Protein AF-A0A9E6DK35-F1 (afdb_monomer)

Foldseek 3Di:
DDWDFPDDDPQWTWTADPVPRDIDIDGVLVDFDFDPLPDDADEQAWWFFDDPRDTATWGFHDDDPQWTWIAGLVGIDIDHSVRTTHGDPSRRVVSVVVVVLSVLLVVLVVLQVVLAAFFAPPPDDADAQAWKWFDDPNFTAIWGFHDADPQDTWIQGPQPSDIDHDHPRRIYHFWDDPDDDDQQFKKWAQDPDNNDTTFIWGFHDDDPQWTWTAGSSGDTDIDGNRRITTRHDPDPDD

Structure (mmCIF, N/CA/C/O backbone):
data_AF-A0A9E6DK35-F1
#
_entry.id   AF-A0A9E6DK35-F1
#
loop_
_atom_site.group_PDB
_atom_site.id
_atom_site.type_symbol
_atom_site.label_atom_id
_atom_site.label_alt_id
_atom_site.label_comp_id
_atom_site.label_asym_id
_atom_site.label_entity_id
_atom_site.label_seq_id
_atom_site.pdbx_PDB_ins_code
_atom_site.Cartn_x
_atom_site.Cartn_y
_atom_site.Cartn_z
_atom_site.occupancy
_atom_site.B_iso_or_equiv
_atom_site.auth_seq_id
_atom_site.auth_comp_id
_atom_site.auth_asym_id
_atom_site.auth_atom_id
_atom_site.pdbx_PDB_model_num
ATOM 1 N N . MET A 1 1 ? -16.379 17.521 18.555 1.00 62.59 1 MET A N 1
ATOM 2 C CA . MET A 1 1 ? -17.639 17.870 17.872 1.00 62.59 1 MET A CA 1
ATOM 3 C C . MET A 1 1 ? -18.667 16.865 18.332 1.00 62.59 1 MET A C 1
ATOM 5 O O . MET A 1 1 ? -18.492 15.683 18.064 1.00 62.59 1 MET A O 1
ATOM 9 N N . ASN A 1 2 ? -19.642 17.322 19.109 1.00 67.75 2 ASN A N 1
ATOM 10 C CA . ASN A 1 2 ? -20.682 16.473 19.676 1.00 67.75 2 ASN A CA 1
ATOM 11 C C . ASN A 1 2 ? -21.949 16.630 18.840 1.00 67.75 2 ASN A C 1
ATOM 13 O O . ASN A 1 2 ? -22.226 17.715 18.320 1.00 67.75 2 ASN A O 1
ATOM 17 N N . ALA A 1 3 ? -22.697 15.547 18.693 1.00 77.81 3 ALA A N 1
ATOM 18 C CA . ALA A 1 3 ? -23.957 15.554 17.980 1.00 77.81 3 ALA A CA 1
ATOM 19 C C . ALA A 1 3 ? -24.948 14.648 18.703 1.00 77.81 3 ALA A C 1
ATOM 21 O O . ALA A 1 3 ? -24.579 13.557 19.139 1.00 77.81 3 ALA A O 1
ATOM 22 N N . ARG A 1 4 ? -26.204 15.080 18.787 1.00 80.19 4 ARG A N 1
ATOM 23 C CA . ARG A 1 4 ? -27.300 14.249 19.290 1.00 80.19 4 ARG A CA 1
ATOM 24 C C . ARG A 1 4 ? -28.013 13.561 18.134 1.00 80.19 4 ARG A C 1
ATOM 26 O O . ARG A 1 4 ? -28.203 14.159 17.074 1.00 80.19 4 ARG A O 1
ATOM 33 N N . VAL A 1 5 ? -28.427 12.315 18.333 1.00 82.06 5 VAL A N 1
ATOM 34 C CA . VAL A 1 5 ? -29.270 11.602 17.366 1.00 82.06 5 VAL A CA 1
ATOM 35 C C . VAL A 1 5 ? -30.682 12.178 17.446 1.00 82.06 5 VAL A C 1
ATOM 37 O O . VAL A 1 5 ? -31.276 12.183 18.519 1.00 82.06 5 VAL A O 1
ATOM 40 N N . ILE A 1 6 ? -31.203 12.682 16.325 1.00 88.62 6 ILE A N 1
ATOM 41 C CA . ILE A 1 6 ? -32.559 13.254 16.250 1.00 88.62 6 ILE A CA 1
ATOM 42 C C . ILE A 1 6 ? -33.547 12.346 15.514 1.00 88.62 6 ILE A C 1
ATOM 44 O O . ILE A 1 6 ? -34.745 12.445 15.752 1.00 88.62 6 ILE A O 1
ATOM 48 N N . ALA A 1 7 ? -33.066 11.462 14.634 1.00 85.31 7 ALA A N 1
ATOM 49 C CA . ALA A 1 7 ? -33.884 10.428 14.005 1.00 85.31 7 ALA A CA 1
ATOM 50 C C . ALA A 1 7 ? -33.021 9.252 13.528 1.00 85.31 7 ALA A C 1
ATOM 52 O O . ALA A 1 7 ? -31.871 9.445 13.117 1.00 85.31 7 ALA A O 1
ATOM 53 N N . VAL A 1 8 ? -33.603 8.053 13.541 1.00 83.56 8 VAL A N 1
ATOM 54 C CA . VAL A 1 8 ? -33.037 6.827 12.963 1.00 83.56 8 VAL A CA 1
ATOM 55 C C . VAL A 1 8 ? -34.084 6.234 12.026 1.00 83.56 8 VAL A C 1
ATOM 57 O O . VAL A 1 8 ? -35.199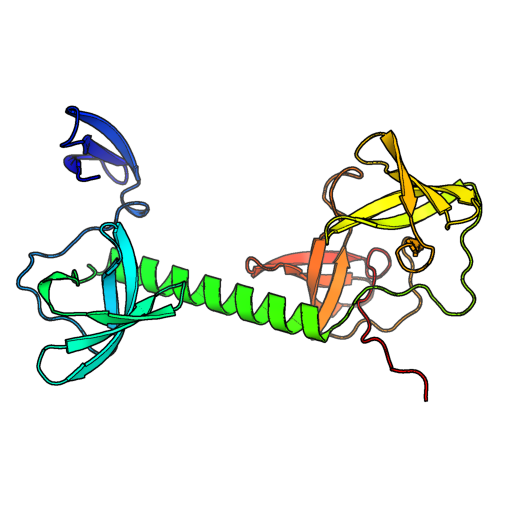 5.962 12.460 1.00 83.56 8 VAL A O 1
ATOM 60 N N . ASP A 1 9 ? -33.726 6.058 10.757 1.00 83.69 9 ASP A N 1
ATOM 61 C CA . ASP A 1 9 ? -34.573 5.463 9.722 1.00 83.69 9 ASP A CA 1
ATOM 62 C C . ASP A 1 9 ? -33.807 4.325 9.036 1.00 83.69 9 ASP A C 1
ATOM 64 O O . ASP A 1 9 ? -32.911 4.542 8.214 1.00 83.69 9 ASP A O 1
ATOM 68 N N . GLY A 1 10 ? -34.083 3.091 9.463 1.00 84.69 10 GLY A N 1
ATOM 69 C CA . GLY A 1 10 ? -33.314 1.917 9.058 1.00 84.69 10 GLY A CA 1
ATOM 70 C C . GLY A 1 10 ? -31.828 2.063 9.404 1.00 84.69 10 GLY A C 1
ATOM 71 O O . GLY A 1 10 ? -31.450 2.104 10.576 1.00 84.69 10 GLY A O 1
ATOM 72 N N . THR A 1 11 ? -30.972 2.127 8.379 1.00 78.06 11 THR A N 1
ATOM 73 C CA . THR A 1 11 ? -29.530 2.371 8.538 1.00 78.06 11 THR A CA 1
ATOM 74 C C . THR A 1 11 ? -29.150 3.841 8.417 1.00 78.06 11 THR A C 1
ATOM 76 O O . THR A 1 11 ? -27.992 4.162 8.650 1.00 78.06 11 THR A O 1
ATOM 79 N N . ALA A 1 12 ? -30.063 4.745 8.068 1.00 83.50 12 ALA A N 1
ATOM 80 C CA . ALA A 1 12 ? -29.784 6.171 8.002 1.00 83.50 12 ALA A CA 1
ATOM 81 C C . ALA A 1 12 ? -30.005 6.825 9.372 1.00 83.50 12 ALA A C 1
ATOM 83 O O . ALA A 1 12 ? -31.004 6.591 10.049 1.00 83.50 12 ALA A O 1
ATOM 84 N N . VAL A 1 13 ? -29.074 7.684 9.778 1.00 85.88 13 VAL A N 1
ATOM 85 C CA . VAL A 1 13 ? -29.139 8.428 11.034 1.00 85.88 13 VAL A CA 1
ATOM 86 C C . VAL A 1 13 ? -29.031 9.912 10.746 1.00 85.88 13 VAL A C 1
ATOM 88 O O . VAL A 1 13 ? -28.113 10.367 10.059 1.00 85.88 13 VAL A O 1
ATOM 91 N N . ARG A 1 14 ? -29.969 10.674 11.306 1.00 87.88 14 ARG A N 1
ATOM 92 C CA . ARG A 1 14 ? -29.908 12.131 11.345 1.00 87.88 14 ARG A CA 1
ATOM 93 C C . ARG A 1 14 ? -29.347 12.565 12.686 1.00 87.88 14 ARG A C 1
ATOM 95 O O . ARG A 1 14 ? -29.896 12.250 13.743 1.00 87.88 14 ARG A O 1
ATOM 102 N N . LEU A 1 15 ? -28.257 13.309 12.621 1.00 88.88 15 LEU A N 1
ATOM 103 C CA . LEU A 1 15 ? -27.570 13.881 13.766 1.00 88.88 15 LEU A CA 1
ATOM 104 C C . LEU A 1 15 ? -27.772 15.386 13.772 1.00 88.88 15 LEU A C 1
ATOM 106 O O . LEU A 1 15 ? -27.734 15.998 12.713 1.00 88.88 15 LEU A O 1
ATOM 110 N N . GLN A 1 16 ? -27.915 15.990 14.942 1.00 89.50 16 GLN A N 1
ATOM 111 C CA . GLN A 1 16 ? -27.864 17.435 15.104 1.00 89.50 16 GLN A CA 1
ATOM 112 C C . GLN A 1 16 ? -26.602 17.814 15.869 1.00 89.50 16 GLN A C 1
ATOM 114 O O . GLN A 1 16 ? -26.393 17.332 16.982 1.00 89.50 16 GLN A O 1
ATOM 119 N N . LEU A 1 17 ? -25.770 18.667 15.277 1.00 86.12 17 LEU A N 1
ATOM 120 C CA . LEU A 1 17 ? -24.567 19.176 15.925 1.00 86.12 17 LEU A CA 1
ATOM 121 C C . LEU A 1 17 ? -24.935 20.073 17.099 1.00 86.12 17 LEU A C 1
ATOM 123 O O . LEU A 1 17 ? -25.727 21.000 16.953 1.00 86.12 17 LEU A O 1
ATOM 127 N N . GLU A 1 18 ? -24.319 19.830 18.252 1.00 86.62 18 GLU A N 1
ATOM 128 C CA . GLU A 1 18 ? -24.530 20.666 19.439 1.00 86.62 18 GLU A CA 1
ATOM 129 C C . GLU A 1 18 ? -23.935 22.067 19.265 1.00 86.62 18 GLU A C 1
ATOM 131 O O . GLU A 1 18 ? -24.413 23.019 19.867 1.00 86.62 18 GLU A O 1
ATOM 136 N N . SER A 1 19 ? -22.905 22.203 18.425 1.00 85.38 19 SER A N 1
ATOM 137 C CA . SER A 1 19 ? -22.187 23.465 18.234 1.00 85.38 19 SER A CA 1
ATOM 138 C C . SER A 1 19 ? -22.980 24.524 17.471 1.00 85.38 19 SER A C 1
ATOM 140 O O . SER A 1 19 ? -22.793 25.707 17.721 1.00 85.38 19 SER A O 1
ATOM 142 N N . ASP A 1 20 ? -23.808 24.120 16.505 1.00 87.62 20 ASP A N 1
ATOM 143 C CA . ASP A 1 20 ? -24.457 25.048 15.566 1.00 87.62 20 ASP A CA 1
ATOM 144 C C . ASP A 1 20 ? -25.858 24.605 15.109 1.00 87.62 20 ASP A C 1
ATOM 146 O O . ASP A 1 20 ? -26.469 25.243 14.254 1.00 87.62 20 ASP A O 1
ATOM 150 N N . GLY A 1 21 ? -26.380 23.501 15.650 1.00 87.75 21 GLY A N 1
ATOM 151 C CA . GLY A 1 21 ? -27.708 22.992 15.323 1.00 87.75 21 GLY A CA 1
ATOM 152 C C . GLY A 1 21 ? -27.849 22.404 13.916 1.00 87.75 21 GLY A C 1
ATOM 153 O O . GLY A 1 21 ? -28.952 21.962 13.574 1.00 87.75 21 GLY A O 1
ATOM 154 N N . ARG A 1 22 ? -26.781 22.354 13.100 1.00 91.50 22 ARG A N 1
ATOM 155 C CA . ARG A 1 22 ? -26.836 21.770 11.752 1.00 91.50 22 ARG A CA 1
ATOM 156 C C . ARG A 1 22 ? -27.159 20.287 11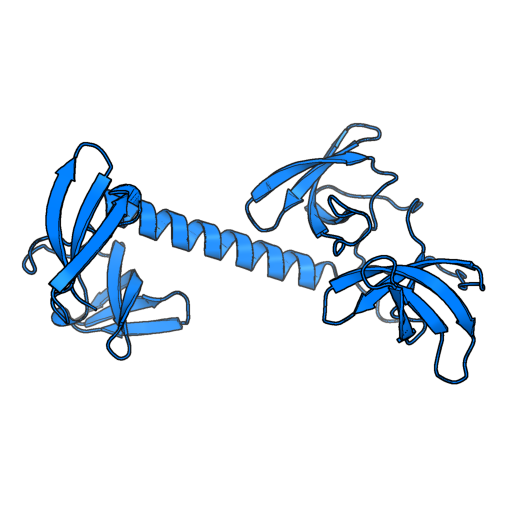.823 1.00 91.50 22 ARG A C 1
ATOM 158 O O . ARG A 1 22 ? -26.705 19.570 12.715 1.00 91.50 22 ARG A O 1
ATOM 165 N N . THR A 1 23 ? -27.927 19.826 10.841 1.00 90.44 23 THR A N 1
ATOM 166 C CA . THR A 1 23 ? -28.240 18.405 10.691 1.00 90.44 23 THR A CA 1
ATOM 167 C C . THR A 1 23 ? -27.222 17.736 9.775 1.00 90.44 23 THR A C 1
ATOM 169 O O . THR A 1 23 ? -26.941 18.237 8.689 1.00 90.44 23 THR A O 1
ATOM 172 N N . LEU A 1 24 ? -26.693 16.593 10.199 1.00 87.25 24 LEU A N 1
ATOM 173 C CA . LEU A 1 24 ? -25.883 15.699 9.381 1.00 87.25 24 LEU A CA 1
ATOM 174 C C . LEU A 1 24 ? -26.644 14.405 9.114 1.00 87.25 24 LEU A C 1
ATOM 176 O O . LEU A 1 24 ? -27.413 13.937 9.954 1.00 87.25 24 LEU A O 1
ATOM 180 N N . HIS A 1 25 ? -26.375 13.813 7.957 1.00 87.12 25 HIS A N 1
ATOM 181 C CA . HIS A 1 25 ? -26.822 12.473 7.609 1.00 87.12 25 HIS A CA 1
ATOM 182 C C . HIS A 1 25 ? -25.615 11.539 7.640 1.00 87.12 25 HIS A C 1
ATOM 184 O O . HIS A 1 25 ? -24.588 11.831 7.030 1.00 87.12 25 HIS A O 1
ATOM 190 N N . ALA A 1 26 ? -25.741 10.428 8.352 1.00 82.31 26 ALA A N 1
ATOM 191 C CA . ALA A 1 26 ? -24.733 9.379 8.421 1.00 82.31 26 ALA A CA 1
ATOM 192 C C . ALA A 1 26 ? -25.405 8.016 8.274 1.00 82.31 26 ALA A C 1
ATOM 194 O O . ALA A 1 26 ? -26.602 7.883 8.529 1.00 82.31 26 ALA A O 1
ATOM 195 N N . GLN A 1 27 ? -24.652 6.989 7.891 1.00 79.88 27 GLN A N 1
ATOM 196 C CA . GLN A 1 27 ? -25.129 5.623 8.072 1.00 79.88 27 GLN A CA 1
ATOM 197 C C . GLN A 1 27 ? -24.845 5.190 9.514 1.00 79.88 27 GLN A C 1
ATOM 199 O O . GLN A 1 27 ? -23.812 5.530 10.081 1.00 79.88 27 GLN A O 1
ATOM 204 N N . LEU A 1 28 ? -25.729 4.397 10.112 1.00 69.44 28 LEU A N 1
ATOM 205 C CA . LEU A 1 28 ? -25.594 3.844 11.460 1.00 69.44 28 LEU A CA 1
ATOM 206 C C . LEU A 1 28 ? -24.277 3.069 11.614 1.00 69.44 28 LEU A C 1
ATOM 208 O O . LEU A 1 28 ? -23.664 3.093 12.675 1.00 69.44 28 LEU A O 1
ATOM 212 N N . GLY A 1 29 ? -23.812 2.427 10.535 1.00 64.69 29 GLY A N 1
ATOM 213 C CA . GLY A 1 29 ? -22.517 1.745 10.487 1.00 64.69 29 GLY A CA 1
ATOM 214 C C . GLY A 1 29 ? -21.300 2.677 10.554 1.00 64.69 29 GLY A C 1
ATOM 215 O O . GLY A 1 29 ? -20.230 2.222 10.960 1.00 64.69 29 GLY A O 1
ATOM 216 N N . ASP A 1 30 ? -21.473 3.956 10.212 1.00 66.69 30 ASP A N 1
ATOM 217 C CA . ASP A 1 30 ? -20.440 4.998 10.262 1.00 66.69 30 ASP A CA 1
ATOM 218 C C . ASP A 1 30 ? -20.408 5.719 11.618 1.00 66.69 30 ASP A C 1
ATOM 220 O O . ASP A 1 30 ? -19.524 6.538 11.874 1.00 66.69 30 ASP A O 1
ATOM 224 N N . LEU A 1 31 ? -21.365 5.419 12.503 1.00 68.50 31 LEU A N 1
ATOM 225 C CA . LEU A 1 31 ? -21.475 6.036 13.816 1.00 68.50 31 LEU A CA 1
ATOM 226 C C . LEU A 1 31 ? -20.895 5.150 14.911 1.00 68.50 31 LEU A C 1
ATOM 228 O O . LEU A 1 31 ? -21.165 3.953 15.007 1.00 68.50 31 LEU A O 1
ATOM 232 N N . TYR A 1 32 ? -20.136 5.778 15.803 1.00 65.81 32 TYR A N 1
ATOM 233 C CA . TYR A 1 32 ? -19.739 5.163 17.058 1.00 65.81 32 TYR A CA 1
ATOM 234 C C . TYR A 1 32 ? -20.829 5.415 18.095 1.00 65.81 32 TYR A C 1
ATOM 236 O O . TYR A 1 32 ? -20.949 6.511 18.636 1.00 65.81 32 TYR A O 1
ATOM 244 N N . SER A 1 33 ? -21.635 4.391 18.367 1.00 64.56 33 SER A N 1
ATOM 245 C CA . SER A 1 33 ? -22.561 4.413 19.497 1.00 64.56 33 SER A CA 1
ATOM 246 C C . SER A 1 33 ? -21.782 4.136 20.783 1.00 64.56 33 SER A C 1
ATOM 248 O O . SER A 1 33 ? -20.988 3.184 20.843 1.00 64.56 33 SER A O 1
ATOM 250 N N . LEU A 1 34 ? -22.000 4.991 21.779 1.00 63.81 34 LEU A N 1
ATOM 251 C CA . LEU A 1 34 ? -21.405 4.934 23.108 1.00 63.81 34 LEU A CA 1
ATOM 252 C C . LEU A 1 34 ? -22.432 4.322 24.066 1.00 63.81 34 LEU A C 1
ATOM 254 O O . LEU A 1 34 ? -23.605 4.683 24.010 1.00 63.81 34 LEU A O 1
ATOM 258 N N . ALA A 1 35 ? -22.006 3.387 24.914 1.00 61.81 35 ALA A N 1
ATOM 259 C CA . ALA A 1 35 ? -22.842 2.931 26.024 1.00 61.81 35 ALA A CA 1
ATOM 260 C C . ALA A 1 35 ? -22.905 4.009 27.118 1.00 61.81 35 ALA A C 1
ATOM 262 O O . ALA A 1 35 ? -22.022 4.869 27.183 1.00 61.81 35 ALA A O 1
ATOM 263 N N . ASP A 1 36 ? -23.900 3.925 28.006 1.00 62.16 36 ASP A N 1
ATOM 264 C CA . ASP A 1 36 ? -23.964 4.784 29.190 1.00 62.16 36 ASP A CA 1
ATOM 265 C C . ASP A 1 36 ? -22.641 4.742 29.967 1.00 62.16 36 ASP A C 1
ATOM 267 O O . ASP A 1 36 ? -22.025 3.685 30.151 1.00 62.16 36 ASP A O 1
ATOM 271 N N . ASN A 1 37 ? -22.204 5.914 30.440 1.00 59.66 37 ASN A N 1
ATOM 272 C CA . ASN A 1 37 ? -20.874 6.151 31.015 1.00 59.66 37 ASN A CA 1
ATOM 273 C C . ASN A 1 37 ? -20.523 5.271 32.239 1.00 59.66 37 ASN A C 1
ATOM 275 O O . ASN A 1 37 ? -19.369 5.278 32.670 1.00 59.66 37 ASN A O 1
ATOM 279 N N . GLY A 1 38 ? -21.462 4.476 32.765 1.00 63.00 38 GLY A N 1
ATOM 280 C CA . GLY A 1 38 ? -21.273 3.539 33.879 1.00 63.00 38 GLY A CA 1
ATOM 281 C C . GLY A 1 38 ? -20.921 2.093 33.500 1.00 63.00 38 GLY A C 1
ATOM 282 O O . GLY A 1 38 ? -20.626 1.302 34.392 1.00 63.00 38 GLY A O 1
ATOM 283 N N . ALA A 1 39 ? -20.924 1.716 32.216 1.00 74.00 39 ALA A N 1
ATOM 284 C CA . ALA A 1 39 ? -20.625 0.335 31.828 1.00 74.00 39 ALA A CA 1
ATOM 285 C C . ALA A 1 39 ? -19.173 -0.070 32.165 1.00 74.00 39 ALA A C 1
ATOM 287 O O . ALA A 1 39 ? -18.231 0.719 32.005 1.00 74.00 39 ALA A O 1
ATOM 288 N N . ALA A 1 40 ? -18.985 -1.314 32.615 1.00 82.88 40 ALA A N 1
ATOM 289 C CA . ALA A 1 40 ? -17.661 -1.878 32.866 1.00 82.88 40 ALA A CA 1
ATOM 290 C C . ALA A 1 40 ? -16.894 -2.071 31.546 1.00 82.88 40 ALA A C 1
ATOM 292 O O . ALA A 1 40 ? -17.446 -2.575 30.567 1.00 82.88 40 ALA A O 1
ATOM 293 N N . LEU A 1 41 ? -15.614 -1.683 31.533 1.00 88.88 41 LEU A N 1
ATOM 294 C CA . LEU A 1 41 ? -14.734 -1.868 30.379 1.00 88.88 41 LEU A CA 1
ATOM 295 C C . LEU A 1 41 ? -14.197 -3.300 30.333 1.00 88.88 41 LEU A C 1
ATOM 297 O O . LEU A 1 41 ? -13.733 -3.825 31.344 1.00 88.88 41 LEU A O 1
ATOM 301 N N . SER A 1 42 ? -14.204 -3.925 29.156 1.00 89.94 42 SER A N 1
ATOM 302 C CA . SER A 1 42 ? -13.536 -5.220 28.965 1.00 89.94 42 SER A CA 1
ATOM 303 C C . SER A 1 42 ? -12.014 -5.050 28.915 1.00 89.94 42 SER A C 1
ATOM 305 O O . SER A 1 42 ? -11.510 -4.202 28.177 1.00 89.94 42 SER A O 1
ATOM 307 N N . VAL A 1 43 ? -11.282 -5.886 29.657 1.00 92.56 43 VAL A N 1
ATOM 308 C CA . VAL A 1 43 ? -9.811 -5.904 29.693 1.00 92.56 43 VAL A CA 1
ATOM 309 C C . VAL A 1 43 ? -9.322 -7.354 29.532 1.00 92.56 43 VAL A C 1
ATOM 311 O O . VAL A 1 43 ? -9.640 -8.176 30.388 1.00 92.56 43 VAL A O 1
ATOM 314 N N . PRO A 1 44 ? -8.565 -7.695 28.472 1.00 93.75 44 PRO A N 1
ATOM 315 C CA . PRO A 1 44 ? -8.263 -6.861 27.310 1.00 93.75 44 PRO A CA 1
ATOM 316 C C . PRO A 1 44 ? -9.519 -6.585 26.467 1.00 93.75 44 PRO A C 1
ATOM 318 O O . PRO A 1 44 ? -10.460 -7.380 26.430 1.00 93.75 44 PRO A O 1
ATOM 321 N N . GLY A 1 45 ? -9.544 -5.458 25.755 1.00 94.81 45 GLY A N 1
ATOM 322 C CA . GLY A 1 45 ? -10.744 -5.032 25.035 1.00 94.81 45 GLY A CA 1
ATOM 323 C C . GLY A 1 45 ? -10.522 -3.932 24.006 1.00 94.81 45 GLY A C 1
ATOM 324 O O . GLY A 1 45 ? -9.398 -3.625 23.615 1.00 94.81 45 GLY A O 1
ATOM 325 N N . VAL A 1 46 ? -11.625 -3.360 23.528 1.00 95.44 46 VAL A N 1
ATOM 326 C CA . VAL A 1 46 ? -11.639 -2.206 22.621 1.00 95.44 46 VAL A CA 1
ATOM 327 C C . VAL A 1 46 ? -12.585 -1.147 23.160 1.00 95.44 46 VAL A C 1
ATOM 329 O O . VAL A 1 46 ? -13.615 -1.479 23.746 1.00 95.44 46 VAL A O 1
ATOM 332 N N . ALA A 1 47 ? -12.236 0.114 22.943 1.00 94.81 47 ALA A N 1
ATOM 333 C CA . ALA A 1 47 ? -12.980 1.265 23.432 1.00 94.81 47 ALA A CA 1
ATOM 334 C C . ALA A 1 47 ? -12.815 2.456 22.477 1.00 94.81 47 ALA A C 1
ATOM 336 O O . ALA A 1 47 ? -12.089 2.381 21.478 1.00 94.81 47 ALA A O 1
ATOM 337 N N . ILE A 1 48 ? -13.502 3.551 22.794 1.00 93.62 48 ILE A N 1
ATOM 338 C CA . ILE A 1 48 ? -13.211 4.875 22.249 1.00 93.62 48 ILE A CA 1
ATOM 339 C C . ILE A 1 48 ? -12.489 5.658 23.349 1.00 93.62 48 ILE A C 1
ATOM 341 O O . ILE A 1 48 ? -13.035 5.838 24.433 1.00 93.62 48 ILE A O 1
ATOM 345 N N . CYS A 1 49 ? -11.251 6.069 23.100 1.00 94.69 49 CYS A N 1
ATOM 346 C CA . CYS A 1 49 ? -10.389 6.731 24.076 1.00 94.69 49 CYS A CA 1
ATOM 347 C C . CYS A 1 49 ? -10.157 8.194 23.705 1.00 94.69 49 CYS A C 1
ATOM 349 O O . CYS A 1 49 ? -10.060 8.527 22.521 1.00 94.69 49 CYS A O 1
ATOM 351 N N . ARG A 1 50 ? -10.042 9.062 24.707 1.00 93.81 50 ARG A N 1
ATOM 352 C CA . ARG A 1 50 ? -9.725 10.475 24.524 1.00 93.81 50 ARG A CA 1
ATOM 353 C C . ARG A 1 50 ? -8.214 10.663 24.466 1.00 93.81 50 ARG A C 1
ATOM 355 O O . ARG A 1 50 ? -7.500 10.168 25.329 1.00 93.81 50 ARG A O 1
ATOM 362 N N . ASP A 1 51 ? -7.748 11.400 23.470 1.00 93.31 51 ASP A N 1
ATOM 363 C CA . ASP A 1 51 ? -6.372 11.872 23.361 1.00 93.31 51 ASP A CA 1
ATOM 364 C C . ASP A 1 51 ? -6.371 13.319 22.863 1.00 93.31 51 ASP A C 1
ATOM 366 O O . ASP A 1 51 ? -7.078 13.646 21.909 1.00 93.31 51 ASP A O 1
ATOM 370 N N . THR A 1 52 ? -5.622 14.192 23.544 1.00 90.19 52 THR A N 1
ATOM 371 C CA . THR A 1 52 ? -5.491 15.631 23.229 1.00 90.19 52 THR A CA 1
ATOM 372 C C . THR A 1 52 ? -6.819 16.337 22.903 1.00 90.19 52 THR A C 1
ATOM 374 O O . THR A 1 52 ? -6.900 17.231 22.067 1.00 90.19 52 THR A O 1
ATOM 377 N N . GLY A 1 53 ? -7.899 15.942 23.588 1.00 86.25 53 GLY A N 1
ATOM 378 C CA . GLY A 1 53 ? -9.232 16.529 23.423 1.00 86.25 53 GLY A CA 1
ATOM 379 C C . GLY A 1 53 ? -10.103 15.901 22.327 1.00 86.25 53 GLY A C 1
ATOM 380 O O . GLY A 1 53 ? -11.297 16.200 22.293 1.00 86.25 53 GLY A O 1
ATOM 381 N N . ALA A 1 54 ? -9.567 14.995 21.509 1.00 88.44 54 ALA A N 1
ATOM 382 C CA . ALA A 1 54 ? -10.294 14.243 20.487 1.00 88.44 54 ALA A CA 1
ATOM 383 C C . ALA A 1 54 ? -10.515 12.775 20.897 1.00 88.44 54 ALA A C 1
ATOM 385 O O . ALA A 1 54 ? -9.809 12.240 21.746 1.00 88.44 54 ALA A O 1
ATOM 386 N N . TRP A 1 55 ? -11.518 12.123 20.307 1.00 90.12 55 TRP A N 1
ATOM 387 C CA . TRP A 1 55 ? -11.864 10.726 20.584 1.00 90.12 55 TRP A CA 1
ATOM 388 C C . TRP A 1 55 ? -11.393 9.814 19.449 1.00 90.12 55 TRP A C 1
ATOM 390 O O . TRP A 1 55 ? -11.680 10.081 18.283 1.00 90.12 55 TRP A O 1
ATOM 400 N N . TYR A 1 56 ? -10.716 8.718 19.790 1.00 93.19 56 TYR A N 1
ATOM 401 C CA . TYR A 1 56 ? -10.138 7.773 18.835 1.00 93.19 56 TYR A CA 1
ATOM 402 C C . TYR A 1 56 ? -10.464 6.320 19.191 1.00 93.19 56 TYR A C 1
ATOM 404 O O . TYR A 1 56 ? -10.608 5.984 20.367 1.00 93.19 56 TYR A O 1
ATOM 412 N N . PRO A 1 57 ? -10.515 5.414 18.199 1.00 94.50 57 PRO A N 1
ATOM 413 C CA . PRO A 1 57 ? -10.552 3.983 18.467 1.00 94.50 57 PRO A CA 1
ATOM 414 C C . PRO A 1 57 ? -9.263 3.535 19.173 1.00 94.50 57 PRO A C 1
ATOM 416 O O . PRO A 1 57 ? -8.162 3.826 18.705 1.00 94.50 57 PRO A O 1
ATOM 419 N N . CYS A 1 58 ? -9.392 2.778 20.260 1.00 96.62 58 CYS A N 1
ATOM 420 C CA . CYS A 1 58 ? -8.260 2.266 21.033 1.00 96.62 58 CYS A CA 1
ATOM 421 C C . CYS A 1 58 ? -8.452 0.794 21.425 1.00 96.62 58 CYS A C 1
ATOM 423 O O . CYS A 1 58 ? -9.574 0.277 21.485 1.00 96.62 58 CYS A O 1
ATOM 425 N N . ARG A 1 59 ? -7.341 0.110 21.708 1.00 97.25 59 ARG A N 1
ATOM 426 C CA . ARG A 1 59 ? -7.329 -1.201 22.372 1.00 97.25 59 ARG A CA 1
ATOM 427 C C . ARG A 1 59 ? -6.920 -1.021 23.821 1.00 97.25 59 ARG A C 1
ATOM 429 O O . ARG A 1 59 ? -6.006 -0.256 24.100 1.00 97.25 59 ARG A O 1
ATOM 436 N N . ILE A 1 60 ? -7.581 -1.733 24.720 1.00 97.38 60 ILE A N 1
ATOM 437 C CA . ILE A 1 60 ? -7.223 -1.782 26.133 1.00 97.38 60 ILE A CA 1
ATOM 438 C C . ILE A 1 60 ? -6.386 -3.041 26.341 1.00 97.38 60 ILE A C 1
ATOM 440 O O . ILE A 1 60 ? -6.887 -4.149 26.135 1.00 97.38 60 ILE A O 1
ATOM 444 N N . ASP A 1 61 ? -5.128 -2.859 26.729 1.00 96.88 61 ASP A N 1
ATOM 445 C CA . ASP A 1 61 ? -4.172 -3.943 26.954 1.00 96.88 61 ASP A CA 1
ATOM 446 C C . ASP A 1 61 ? -4.298 -4.494 28.382 1.00 96.88 61 ASP A C 1
ATOM 448 O O . ASP A 1 61 ? -4.386 -5.704 28.585 1.00 96.88 61 ASP A O 1
ATOM 452 N N . SER A 1 62 ? -4.323 -3.607 29.378 1.00 96.81 62 SER A N 1
ATOM 453 C CA . SER A 1 62 ? -4.392 -3.970 30.796 1.00 96.81 62 SER A CA 1
ATOM 454 C C . SER A 1 62 ? -4.978 -2.840 31.646 1.00 96.81 62 SER A C 1
ATOM 456 O O . SER A 1 62 ? -5.107 -1.699 31.193 1.00 96.81 62 SER A O 1
ATOM 458 N N . MET A 1 63 ? -5.339 -3.158 32.890 1.00 96.69 63 MET A N 1
ATOM 459 C CA . MET A 1 63 ? -5.814 -2.198 33.884 1.00 96.69 63 MET A CA 1
ATOM 460 C C . MET A 1 63 ? -5.151 -2.482 35.232 1.00 96.69 63 MET A C 1
ATOM 462 O O . MET A 1 63 ? -5.088 -3.629 35.664 1.00 96.69 63 MET A O 1
ATOM 466 N N . SER A 1 64 ? -4.646 -1.432 35.881 1.00 95.88 64 SER A N 1
ATOM 467 C CA . SER A 1 64 ? -4.050 -1.501 37.216 1.00 95.88 64 SER A CA 1
ATOM 468 C C . SER A 1 64 ? -4.322 -0.205 37.967 1.00 95.88 64 SER A C 1
ATOM 470 O O . SER A 1 64 ? -4.005 0.874 37.467 1.00 95.88 64 SER A O 1
ATOM 472 N N . GLY A 1 65 ? -4.895 -0.301 39.169 1.00 92.75 65 GLY A N 1
ATOM 473 C CA . GLY A 1 65 ? -5.172 0.865 40.017 1.00 92.75 65 GLY A CA 1
ATOM 474 C C . GLY A 1 65 ? -6.073 1.912 39.350 1.00 92.75 65 GLY A C 1
ATOM 475 O O . GLY A 1 65 ? -5.817 3.103 39.473 1.00 92.75 65 GLY A O 1
ATOM 476 N N . GLY A 1 66 ? -7.071 1.482 38.567 1.00 91.75 66 GLY A N 1
ATOM 477 C CA . GLY A 1 66 ? -7.979 2.387 37.845 1.00 91.75 66 GLY A CA 1
ATOM 478 C C . GLY A 1 66 ? -7.371 3.085 36.619 1.00 91.75 66 GLY A C 1
ATOM 479 O O . GLY A 1 66 ? -8.068 3.850 35.950 1.00 91.75 66 GLY A O 1
ATOM 480 N N . ILE A 1 67 ? -6.107 2.797 36.296 1.00 96.69 67 ILE A N 1
ATOM 481 C CA . ILE A 1 67 ? -5.417 3.292 35.105 1.00 96.69 67 ILE A CA 1
ATOM 482 C C . ILE A 1 67 ? -5.375 2.196 34.043 1.00 96.69 67 ILE A C 1
ATOM 484 O O . ILE A 1 67 ? -4.965 1.064 34.309 1.00 96.69 67 ILE A O 1
ATOM 488 N N . TYR A 1 68 ? -5.772 2.555 32.828 1.00 97.25 68 TYR A N 1
ATOM 489 C CA . TYR A 1 68 ? -5.837 1.676 31.669 1.00 97.25 68 TYR A CA 1
ATOM 490 C C . TYR A 1 68 ? -4.616 1.904 30.784 1.00 97.25 68 TYR A C 1
ATOM 492 O O . TYR A 1 68 ? -4.336 3.035 30.387 1.00 97.25 68 TYR A O 1
ATOM 500 N N . ALA A 1 69 ? -3.894 0.834 30.455 1.00 97.94 69 ALA A N 1
ATOM 501 C CA . ALA A 1 69 ? -2.892 0.862 29.397 1.00 97.94 69 ALA A CA 1
ATOM 502 C C . ALA A 1 69 ? -3.601 0.651 28.057 1.00 97.94 69 ALA A C 1
ATOM 504 O O . ALA A 1 69 ? -4.246 -0.381 27.853 1.00 97.94 69 ALA A O 1
ATOM 505 N N . VAL A 1 70 ? -3.498 1.629 27.159 1.00 97.88 70 VAL A N 1
ATOM 506 C CA . VAL A 1 70 ? -4.195 1.621 25.871 1.00 97.88 70 VAL A CA 1
ATOM 507 C C . VAL A 1 70 ? -3.235 1.751 24.693 1.00 97.88 70 VAL A C 1
ATOM 509 O O . VAL A 1 70 ? -2.205 2.421 24.774 1.00 97.88 70 VAL A O 1
ATOM 512 N N . GLU A 1 71 ? -3.593 1.125 23.578 1.00 97.25 71 GLU A N 1
ATOM 513 C CA . GLU A 1 71 ? -2.943 1.267 22.276 1.00 97.25 71 GLU A CA 1
ATOM 514 C C . GLU A 1 71 ? -3.859 2.075 21.346 1.00 97.25 71 GLU A C 1
ATOM 516 O O . GLU A 1 71 ? -4.954 1.640 20.976 1.00 97.25 71 GLU A O 1
ATOM 521 N N . PHE A 1 72 ? -3.391 3.258 20.963 1.00 96.06 72 PHE A N 1
ATOM 522 C CA . PHE A 1 72 ? -3.931 4.087 19.894 1.00 96.06 72 PHE A CA 1
ATOM 523 C C . PHE A 1 72 ? -3.321 3.702 18.541 1.00 96.06 72 PHE A C 1
ATOM 525 O O . PHE A 1 72 ? -2.316 2.989 18.477 1.00 96.06 72 PHE A O 1
ATOM 532 N N . PRO A 1 73 ? -3.861 4.218 17.420 1.00 91.00 73 PRO A N 1
ATOM 533 C CA . PRO A 1 73 ? -3.193 4.082 16.133 1.00 91.00 73 PRO A CA 1
ATOM 534 C C . PRO A 1 73 ? -1.761 4.641 16.183 1.00 91.00 73 PRO A C 1
ATOM 536 O O . PRO A 1 73 ? -0.840 4.022 15.656 1.00 91.00 73 PRO A O 1
ATOM 539 N N . HIS A 1 74 ? -1.559 5.792 16.817 1.00 91.88 74 HIS A N 1
ATOM 540 C CA . HIS A 1 74 ? -0.296 6.537 16.828 1.00 91.88 74 HIS A CA 1
ATOM 541 C C . HIS A 1 74 ? 0.648 6.208 17.989 1.00 91.88 74 HIS A C 1
ATOM 543 O O . HIS A 1 74 ? 1.778 6.683 17.974 1.00 91.88 74 HIS A O 1
ATOM 549 N N . GLY A 1 75 ? 0.251 5.388 18.963 1.00 94.56 75 GLY A N 1
ATOM 550 C CA . GLY A 1 75 ? 1.132 5.053 20.081 1.00 94.56 75 GLY A CA 1
ATOM 551 C C . GLY A 1 75 ? 0.421 4.395 21.254 1.00 94.56 75 GLY A C 1
ATOM 552 O O . GLY A 1 75 ? -0.774 4.125 21.201 1.00 94.56 75 GLY A O 1
ATOM 553 N N . LYS A 1 76 ? 1.169 4.123 22.324 1.00 96.56 76 LYS A N 1
ATOM 554 C CA . LYS A 1 76 ? 0.614 3.628 23.589 1.00 96.56 76 LYS A CA 1
ATOM 555 C C . LYS A 1 76 ? 0.505 4.757 24.603 1.00 96.56 76 LYS A C 1
ATOM 557 O O . LYS A 1 76 ? 1.370 5.627 24.639 1.00 96.56 76 LYS A O 1
ATOM 562 N N . GLN A 1 77 ? -0.517 4.703 25.448 1.00 97.31 77 GLN A N 1
ATOM 563 C CA . GLN A 1 77 ? -0.763 5.701 26.485 1.00 97.31 77 GLN A CA 1
ATOM 564 C C . GLN A 1 77 ? -1.393 5.062 27.725 1.00 97.31 77 GLN A C 1
ATOM 566 O O . GLN A 1 77 ? -1.880 3.931 27.690 1.00 97.31 77 GLN A O 1
ATOM 571 N N . ARG A 1 78 ? -1.362 5.794 28.839 1.00 97.25 78 ARG A N 1
ATOM 572 C CA . ARG A 1 78 ? -2.074 5.458 30.071 1.00 97.25 78 ARG A CA 1
ATOM 573 C C . ARG A 1 78 ? -3.204 6.457 30.266 1.00 97.25 78 ARG A C 1
ATOM 575 O O . ARG A 1 78 ? -2.943 7.652 30.213 1.00 97.25 78 ARG A O 1
ATOM 582 N N . LEU A 1 79 ? -4.415 5.961 30.487 1.00 96.56 79 LEU A N 1
ATOM 583 C CA . LEU A 1 79 ? -5.621 6.777 30.607 1.00 96.56 79 LEU A CA 1
ATOM 584 C C . LEU A 1 79 ? -6.412 6.414 31.866 1.00 96.56 79 LEU A C 1
ATOM 586 O O . LEU A 1 79 ? -6.442 5.251 32.281 1.00 96.56 79 LEU A O 1
ATOM 590 N N . ALA A 1 80 ? -7.072 7.400 32.459 1.00 95.38 80 ALA A N 1
ATOM 591 C CA . ALA A 1 80 ? -8.029 7.218 33.543 1.00 95.38 80 ALA A CA 1
ATOM 592 C C . ALA A 1 80 ? -9.432 6.917 32.990 1.00 95.38 80 ALA A C 1
ATOM 594 O O . ALA A 1 80 ? -9.767 7.290 31.870 1.00 95.38 80 ALA A O 1
ATOM 595 N N . ARG A 1 81 ? -10.303 6.287 33.791 1.00 92.25 81 ARG A N 1
ATOM 596 C CA . ARG A 1 81 ? -11.660 5.870 33.367 1.00 92.25 81 ARG A CA 1
ATOM 597 C C . ARG A 1 81 ? -12.492 6.934 32.614 1.00 92.25 81 ARG A C 1
ATOM 599 O O . ARG A 1 81 ? -13.172 6.522 31.672 1.00 92.25 81 ARG A O 1
ATOM 606 N N . PRO A 1 82 ? -12.480 8.238 32.971 1.00 91.50 82 PRO A N 1
ATOM 607 C CA . PRO A 1 82 ? -13.246 9.269 32.254 1.00 91.50 82 PRO A CA 1
ATOM 608 C C . PRO A 1 82 ? -12.781 9.518 30.812 1.00 91.50 82 PRO A C 1
ATOM 610 O O . PRO A 1 82 ? -13.511 10.097 30.012 1.00 91.50 82 PRO A O 1
ATOM 613 N N . GLU A 1 83 ? -11.570 9.084 30.471 1.00 94.25 83 GLU A N 1
ATOM 614 C CA . GLU A 1 83 ? -10.976 9.219 29.140 1.00 94.25 83 GLU A CA 1
ATOM 615 C C . GLU A 1 83 ? -11.275 8.004 28.251 1.00 94.25 83 GLU A C 1
ATOM 617 O O . GLU A 1 83 ? -10.763 7.912 27.139 1.00 94.25 83 GLU A O 1
ATOM 622 N N . LEU A 1 84 ? -12.088 7.056 28.725 1.00 92.75 84 LEU A N 1
ATOM 623 C CA . LEU A 1 84 ? -12.487 5.866 27.983 1.00 92.75 84 LEU A CA 1
ATOM 624 C C . LEU A 1 84 ? -14.009 5.766 27.921 1.00 92.75 84 LEU A C 1
ATOM 626 O O . LEU A 1 84 ? -14.710 5.950 28.914 1.00 92.75 84 LEU A O 1
ATOM 630 N N . LEU A 1 85 ? -14.512 5.375 26.759 1.00 91.25 85 LEU A N 1
ATOM 631 C CA . LEU A 1 85 ? -15.917 5.079 26.530 1.00 91.25 85 LEU A CA 1
ATOM 632 C C . LEU A 1 85 ? -16.045 3.632 26.070 1.00 91.25 85 LEU A C 1
ATOM 634 O O . LEU A 1 85 ? -15.346 3.188 25.152 1.00 91.25 85 LEU A O 1
ATOM 638 N N . GLN A 1 86 ? -16.952 2.895 26.711 1.00 89.44 86 GLN A N 1
ATOM 639 C CA . GLN A 1 86 ? -17.216 1.508 26.354 1.00 89.44 86 GLN A CA 1
ATOM 640 C C . GLN A 1 86 ? -17.757 1.442 24.925 1.00 89.44 86 GLN A C 1
ATOM 642 O O . GLN A 1 86 ? -18.746 2.088 24.573 1.00 89.44 86 GLN A O 1
ATOM 647 N N . ALA A 1 87 ? -17.114 0.613 24.107 1.00 87.94 87 ALA A N 1
ATOM 648 C CA . ALA A 1 87 ? -17.609 0.300 22.783 1.00 87.94 87 ALA A CA 1
ATOM 649 C C . ALA A 1 87 ? -18.890 -0.544 22.891 1.00 87.94 87 ALA A C 1
ATOM 651 O O . ALA A 1 87 ? -18.886 -1.611 23.511 1.00 87.94 87 ALA A O 1
ATOM 652 N N . THR A 1 88 ? -19.971 -0.107 22.244 1.00 85.50 88 THR A N 1
ATOM 653 C CA . THR A 1 88 ? -21.124 -0.978 21.957 1.00 85.50 88 THR A CA 1
ATOM 654 C C . THR A 1 88 ? -20.715 -2.131 21.036 1.00 85.50 88 THR A C 1
ATOM 656 O O . THR A 1 88 ? -19.633 -2.106 20.447 1.00 85.50 88 THR A O 1
ATOM 659 N N . GLY A 1 89 ? -21.565 -3.150 20.869 1.00 84.19 89 GLY A N 1
ATOM 660 C CA . GLY A 1 89 ? -21.244 -4.316 20.031 1.00 84.19 89 GLY A CA 1
ATOM 661 C C . GLY A 1 89 ? -20.807 -3.949 18.604 1.00 84.19 89 GLY A C 1
ATOM 662 O O . GLY A 1 89 ? -19.776 -4.430 18.129 1.00 84.19 89 GLY A O 1
ATOM 663 N N . VAL A 1 90 ? -21.530 -3.033 17.950 1.00 82.62 90 VAL A N 1
ATOM 664 C CA . VAL A 1 90 ? -21.205 -2.548 16.594 1.00 82.62 90 VAL A CA 1
ATOM 665 C C . VAL A 1 90 ? -19.907 -1.733 16.594 1.00 82.62 90 VAL A C 1
ATOM 667 O O . VAL A 1 90 ? -19.002 -2.021 15.808 1.00 82.62 90 VAL A O 1
ATOM 670 N N . THR A 1 91 ? -19.756 -0.785 17.528 1.00 85.88 91 THR A N 1
ATOM 671 C CA . THR A 1 91 ? -18.516 -0.008 17.700 1.00 85.88 91 THR A CA 1
ATOM 672 C C . THR A 1 91 ? -17.313 -0.930 17.910 1.00 85.88 91 THR A C 1
ATOM 674 O O . THR A 1 91 ? -16.282 -0.759 17.265 1.00 85.88 91 THR A O 1
ATOM 677 N N . ALA A 1 92 ? -17.440 -1.962 18.745 1.00 89.69 92 ALA A N 1
ATOM 678 C CA . ALA A 1 92 ? -16.366 -2.904 19.032 1.00 89.69 92 ALA A CA 1
ATOM 679 C C . ALA A 1 92 ? -15.938 -3.684 17.779 1.00 89.69 92 ALA A C 1
ATOM 681 O O . ALA A 1 92 ? -14.741 -3.874 17.546 1.00 89.69 92 ALA A O 1
ATOM 682 N N . ILE A 1 93 ? -16.892 -4.106 16.941 1.00 88.69 93 ILE A N 1
ATOM 683 C CA . ILE A 1 93 ? -16.607 -4.749 15.650 1.00 88.69 93 ILE A CA 1
ATOM 684 C C . ILE A 1 93 ? -15.835 -3.793 14.730 1.00 88.69 93 ILE A C 1
ATOM 686 O O . ILE A 1 93 ? -14.818 -4.195 14.154 1.00 88.69 93 ILE A O 1
ATOM 690 N N . ASN A 1 94 ? -16.264 -2.532 14.635 1.00 87.69 94 ASN A N 1
ATOM 691 C CA . ASN A 1 94 ? -15.617 -1.510 13.811 1.00 87.69 94 ASN A CA 1
ATOM 692 C C . ASN A 1 94 ? -14.192 -1.201 14.288 1.00 87.69 94 ASN A C 1
ATOM 694 O O . ASN A 1 94 ? -13.259 -1.237 13.483 1.00 87.69 94 ASN A O 1
ATOM 698 N N . VAL A 1 95 ? -13.985 -1.014 15.595 1.00 91.44 95 VAL A N 1
ATOM 699 C CA . VAL A 1 95 ? -12.653 -0.792 16.183 1.00 91.44 95 VAL A CA 1
ATOM 700 C C . VAL A 1 95 ? -11.735 -1.991 15.917 1.00 91.44 95 VAL A C 1
ATOM 702 O O . VAL A 1 95 ? -10.608 -1.829 15.443 1.00 91.44 95 VAL A O 1
ATOM 705 N N . ARG A 1 96 ? -12.214 -3.225 16.127 1.00 93.81 96 ARG A N 1
ATOM 706 C CA . ARG A 1 96 ? -11.438 -4.441 15.815 1.00 93.81 96 ARG A CA 1
ATOM 707 C C . ARG A 1 96 ? -11.087 -4.528 14.328 1.00 93.81 96 ARG A C 1
ATOM 709 O O . ARG A 1 96 ? -9.965 -4.907 13.982 1.00 93.81 96 ARG A O 1
ATOM 716 N N . ARG A 1 97 ? -12.023 -4.190 13.432 1.00 91.00 97 ARG A N 1
ATOM 717 C CA . ARG A 1 97 ? -11.791 -4.156 11.978 1.00 91.00 97 ARG A CA 1
ATOM 718 C C . ARG A 1 97 ? -10.730 -3.123 11.613 1.00 91.00 97 ARG A C 1
ATOM 720 O O . ARG A 1 97 ? -9.825 -3.463 10.851 1.00 91.00 97 ARG A O 1
ATOM 727 N N . PHE A 1 98 ? -10.809 -1.931 12.194 1.00 91.38 98 PHE A N 1
ATOM 728 C CA . PHE A 1 98 ? -9.843 -0.854 12.014 1.00 91.38 98 PHE A CA 1
ATOM 729 C C . PHE A 1 98 ? -8.422 -1.301 12.398 1.00 91.38 98 PHE A C 1
ATOM 731 O O . PHE A 1 98 ? -7.514 -1.251 11.564 1.00 91.38 98 PHE A O 1
ATOM 738 N N . PHE A 1 99 ? -8.220 -1.844 13.605 1.00 94.00 99 PHE A N 1
ATOM 739 C CA . PHE A 1 99 ? -6.893 -2.306 14.039 1.00 94.00 99 PHE A CA 1
ATOM 740 C C . PHE A 1 99 ? -6.380 -3.485 13.205 1.00 94.00 99 PHE A C 1
ATOM 742 O O . PHE A 1 99 ? -5.199 -3.532 12.855 1.00 94.00 99 PHE A O 1
ATOM 749 N N . ARG A 1 100 ? -7.262 -4.410 12.803 1.00 93.44 100 ARG A N 1
ATOM 750 C CA . ARG A 1 100 ? -6.900 -5.506 11.893 1.00 93.44 100 ARG A CA 1
ATOM 751 C C . ARG A 1 100 ? -6.435 -4.981 10.533 1.00 93.44 100 ARG A C 1
ATOM 753 O O . ARG A 1 100 ? -5.440 -5.471 10.005 1.00 93.44 100 ARG A O 1
ATOM 760 N N . GLN A 1 101 ? -7.127 -4.000 9.956 1.00 92.12 101 GLN A N 1
ATOM 761 C CA . GLN A 1 101 ? -6.730 -3.375 8.689 1.00 92.12 101 GLN A CA 1
ATOM 762 C C . GLN A 1 101 ? -5.405 -2.620 8.826 1.00 92.12 101 GLN A C 1
ATOM 764 O O . GLN A 1 101 ? -4.522 -2.791 7.987 1.00 92.12 101 GLN A O 1
ATOM 769 N N . ARG A 1 102 ? -5.220 -1.858 9.910 1.00 92.19 102 ARG A N 1
ATOM 770 C CA . ARG A 1 102 ? -3.957 -1.168 10.209 1.00 92.19 102 ARG A CA 1
ATOM 771 C C . ARG A 1 102 ? -2.790 -2.148 10.331 1.00 92.19 102 ARG A C 1
ATOM 773 O O . ARG A 1 102 ? -1.747 -1.932 9.721 1.00 92.19 102 ARG A O 1
ATOM 780 N N . SER A 1 103 ? -2.973 -3.248 11.063 1.00 92.19 103 SER A N 1
ATOM 781 C CA . SER A 1 103 ? -1.958 -4.298 11.216 1.00 92.19 103 SER A CA 1
ATOM 782 C C . SER A 1 103 ? -1.599 -4.956 9.878 1.00 92.19 103 SER A C 1
ATOM 784 O O . SER A 1 103 ? -0.416 -5.142 9.581 1.00 92.19 103 SER A O 1
ATOM 786 N N . LYS A 1 104 ? -2.598 -5.231 9.025 1.00 93.06 104 LYS A N 1
ATOM 787 C CA . LYS A 1 104 ? -2.377 -5.732 7.659 1.00 93.06 104 LYS A CA 1
ATOM 788 C C . LYS A 1 104 ? -1.571 -4.746 6.813 1.00 93.06 104 LYS A C 1
ATOM 790 O O . LYS A 1 104 ? -0.575 -5.158 6.227 1.00 93.06 104 LYS A O 1
ATOM 795 N N . ARG A 1 105 ? -1.938 -3.458 6.804 1.00 94.12 105 ARG A N 1
ATOM 796 C CA . ARG A 1 105 ? -1.207 -2.402 6.076 1.00 94.12 105 ARG A CA 1
ATOM 797 C C . ARG A 1 105 ? 0.226 -2.245 6.584 1.00 94.12 105 ARG A C 1
ATOM 799 O O . ARG A 1 105 ? 1.157 -2.211 5.791 1.00 94.12 105 ARG A O 1
ATOM 806 N N . SER A 1 106 ? 0.427 -2.232 7.903 1.00 93.19 106 SER A N 1
ATOM 807 C CA . SER A 1 106 ? 1.766 -2.156 8.502 1.00 93.19 106 SER A CA 1
ATOM 808 C C . SER A 1 106 ? 2.624 -3.368 8.130 1.00 93.19 106 SER A C 1
ATOM 810 O O . SER A 1 106 ? 3.771 -3.214 7.717 1.00 93.19 106 SER A O 1
ATOM 812 N N . SER A 1 107 ? 2.061 -4.577 8.211 1.00 94.50 107 SER A N 1
ATOM 813 C CA . SER A 1 107 ? 2.739 -5.803 7.779 1.00 94.50 107 SER A CA 1
ATOM 814 C C . SER A 1 107 ? 3.071 -5.778 6.287 1.00 94.50 107 SER A C 1
ATOM 816 O O . SER A 1 107 ? 4.169 -6.182 5.904 1.00 94.50 107 SER A O 1
ATOM 818 N N . PHE A 1 108 ? 2.158 -5.265 5.455 1.00 96.44 108 PHE A N 1
ATOM 819 C CA . PHE A 1 108 ? 2.374 -5.091 4.023 1.00 96.44 108 PHE A CA 1
ATOM 820 C C . PHE A 1 108 ? 3.537 -4.132 3.752 1.00 96.44 108 PHE A C 1
ATOM 822 O O . PHE A 1 108 ? 4.470 -4.517 3.056 1.00 96.44 108 PHE A O 1
ATOM 829 N N . ALA A 1 109 ? 3.531 -2.944 4.364 1.00 94.38 109 ALA A N 1
ATOM 830 C CA . ALA A 1 109 ? 4.583 -1.941 4.212 1.00 94.38 109 ALA A CA 1
ATOM 831 C C . ALA A 1 109 ? 5.953 -2.455 4.688 1.00 94.38 109 ALA A C 1
ATOM 833 O O . ALA A 1 109 ? 6.953 -2.299 3.992 1.00 94.38 109 ALA A O 1
ATOM 834 N N . LYS A 1 110 ? 6.007 -3.152 5.833 1.00 95.19 110 LYS A N 1
ATOM 835 C CA . LYS A 1 110 ? 7.237 -3.805 6.321 1.00 95.19 110 LYS A CA 1
ATOM 836 C C . LYS A 1 110 ? 7.720 -4.901 5.373 1.00 95.19 110 LYS A C 1
ATOM 838 O O . LYS A 1 110 ? 8.920 -5.066 5.173 1.00 95.19 110 LYS A O 1
ATOM 843 N N . GLY A 1 111 ? 6.806 -5.695 4.817 1.00 95.56 111 GLY A N 1
ATOM 844 C CA . GLY A 1 111 ? 7.135 -6.712 3.821 1.00 95.56 111 GLY A CA 1
ATOM 845 C C . GLY A 1 111 ? 7.701 -6.098 2.542 1.00 95.56 111 GLY A C 1
ATOM 846 O O . GLY A 1 111 ? 8.758 -6.529 2.095 1.00 95.56 111 GLY A O 1
ATOM 847 N N . ALA A 1 112 ? 7.062 -5.048 2.033 1.00 94.88 112 ALA A N 1
ATOM 848 C CA . ALA A 1 112 ? 7.492 -4.314 0.852 1.00 94.88 112 ALA A CA 1
ATOM 849 C C . ALA A 1 112 ? 8.860 -3.650 1.033 1.00 94.88 112 ALA A C 1
ATOM 851 O O . ALA A 1 112 ? 9.750 -3.851 0.217 1.00 94.88 112 ALA A O 1
ATOM 852 N N . SER A 1 113 ? 9.063 -2.939 2.145 1.00 93.81 113 SER A N 1
ATOM 853 C CA . SER A 1 113 ? 10.355 -2.329 2.479 1.00 93.81 113 SER A CA 1
ATOM 854 C C . SER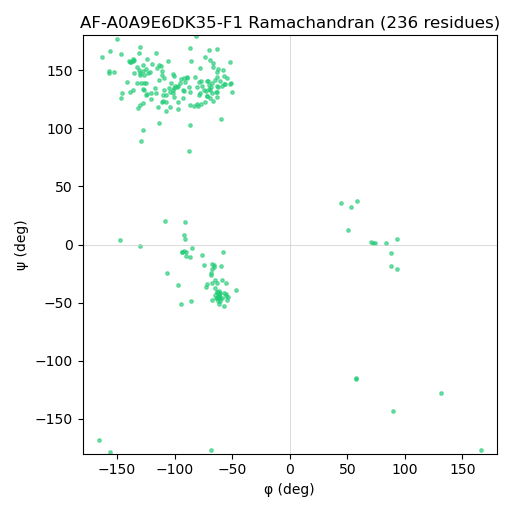 A 1 113 ? 11.470 -3.377 2.538 1.00 93.81 113 SER A C 1
ATOM 856 O O . SER A 1 113 ? 12.544 -3.183 1.975 1.00 93.81 113 SER A O 1
ATOM 858 N N . ARG A 1 114 ? 11.193 -4.549 3.127 1.00 94.38 114 ARG A N 1
ATOM 859 C CA . ARG A 1 114 ? 12.129 -5.680 3.123 1.00 94.38 114 ARG A CA 1
ATOM 860 C C . ARG A 1 114 ? 12.321 -6.305 1.745 1.00 94.38 114 ARG A C 1
ATOM 862 O O . ARG A 1 114 ? 13.339 -6.956 1.556 1.00 94.38 114 ARG A O 1
ATOM 869 N N . ALA A 1 115 ? 11.374 -6.194 0.820 1.00 93.88 115 ALA A N 1
ATOM 870 C CA . ALA A 1 115 ? 11.532 -6.708 -0.539 1.00 93.88 115 ALA A CA 1
ATOM 871 C C . ALA A 1 115 ? 12.470 -5.831 -1.383 1.00 93.88 115 ALA A C 1
ATOM 873 O O . ALA A 1 115 ? 13.008 -6.321 -2.369 1.00 93.88 115 ALA A O 1
ATOM 874 N N . GLY A 1 116 ? 12.718 -4.586 -0.965 1.00 93.81 116 GLY A N 1
ATOM 875 C CA . GLY A 1 116 ? 13.616 -3.651 -1.633 1.00 93.81 116 GLY A CA 1
ATOM 876 C C . GLY A 1 116 ? 12.898 -2.816 -2.687 1.00 93.81 116 GLY A C 1
ATOM 877 O O . GLY A 1 116 ? 11.754 -2.409 -2.495 1.00 93.81 116 GLY A O 1
ATOM 878 N N . ALA A 1 117 ? 13.582 -2.546 -3.793 1.00 93.19 117 ALA A N 1
ATOM 879 C CA . ALA A 1 117 ? 13.059 -1.757 -4.900 1.00 93.19 117 ALA A CA 1
ATOM 880 C C . ALA A 1 117 ? 13.141 -2.569 -6.200 1.00 93.19 117 ALA A C 1
ATOM 882 O O . ALA A 1 117 ? 13.901 -3.538 -6.285 1.00 93.19 117 ALA A O 1
ATOM 883 N N . PRO A 1 118 ? 12.358 -2.212 -7.224 1.00 93.06 118 PRO A N 1
ATOM 884 C CA . PRO A 1 118 ? 12.636 -2.668 -8.576 1.00 93.06 118 PRO A CA 1
ATOM 885 C C . PRO A 1 118 ? 14.069 -2.318 -8.989 1.00 93.06 118 PRO A C 1
ATOM 887 O O . PRO A 1 118 ? 14.560 -1.237 -8.666 1.00 93.06 118 PRO A O 1
ATOM 890 N N . SER A 1 119 ? 14.717 -3.206 -9.737 1.00 91.31 119 SER A N 1
ATOM 891 C CA . SER A 1 119 ? 16.043 -2.955 -10.299 1.00 91.31 119 SER A CA 1
ATOM 892 C C . SER A 1 119 ? 16.044 -3.218 -11.800 1.00 91.31 119 SER A C 1
ATOM 894 O O . SER A 1 119 ? 15.314 -4.081 -12.302 1.00 91.31 119 SER A O 1
ATOM 896 N N . ALA A 1 120 ? 16.883 -2.482 -12.525 1.00 91.94 120 ALA A N 1
ATOM 897 C CA . ALA A 1 120 ? 17.167 -2.806 -13.911 1.00 91.94 120 ALA A CA 1
ATOM 898 C C . ALA A 1 120 ? 17.844 -4.192 -14.006 1.00 91.94 120 ALA A C 1
ATOM 900 O O . ALA A 1 120 ? 18.541 -4.597 -13.070 1.00 91.94 120 ALA A O 1
ATOM 901 N N . PRO A 1 121 ? 17.628 -4.947 -15.097 1.00 89.94 121 PRO A N 1
ATOM 902 C CA . PRO A 1 121 ? 18.435 -6.124 -15.402 1.00 89.94 121 PRO A CA 1
ATOM 903 C C . PRO A 1 121 ? 19.906 -5.753 -15.622 1.00 89.94 121 PRO A C 1
ATOM 905 O O . PRO A 1 121 ? 20.205 -4.661 -16.107 1.00 89.94 121 PRO A O 1
ATOM 908 N N . ASP A 1 122 ? 20.815 -6.681 -15.330 1.00 88.88 122 ASP A N 1
ATOM 909 C CA . ASP A 1 122 ? 22.249 -6.462 -15.525 1.00 88.88 122 ASP A CA 1
ATOM 910 C C . ASP A 1 122 ? 22.567 -6.141 -16.993 1.00 88.88 122 ASP A C 1
ATOM 912 O O . ASP A 1 122 ? 22.027 -6.751 -17.919 1.00 88.88 122 ASP A O 1
ATOM 916 N N . GLY A 1 123 ? 23.428 -5.143 -17.205 1.00 90.62 123 GLY A N 1
ATOM 917 C CA . GLY A 1 123 ? 23.808 -4.673 -18.540 1.00 90.62 123 GLY A CA 1
ATOM 918 C C . GLY A 1 123 ? 22.721 -3.889 -19.285 1.00 90.62 123 GLY A C 1
ATOM 919 O O . GLY A 1 123 ? 22.960 -3.449 -20.414 1.00 90.62 123 GLY A O 1
ATOM 920 N N . TRP A 1 124 ? 21.544 -3.672 -18.689 1.00 93.56 124 TRP A N 1
ATOM 921 C CA . TRP A 1 124 ? 20.519 -2.837 -19.301 1.00 93.56 124 TRP A CA 1
ATOM 922 C C . TRP A 1 124 ? 20.918 -1.361 -19.262 1.00 93.56 124 TRP A C 1
ATOM 924 O O . TRP A 1 124 ? 21.226 -0.806 -18.210 1.00 93.56 124 TRP A O 1
ATOM 934 N N . HIS A 1 125 ? 20.865 -0.720 -20.429 1.00 93.44 125 HIS A N 1
ATOM 935 C CA . HIS A 1 125 ? 21.151 0.697 -20.588 1.00 93.44 125 HIS A CA 1
ATOM 936 C C . HIS A 1 125 ? 20.013 1.358 -21.375 1.00 93.44 125 HIS A C 1
ATOM 938 O O . HIS A 1 125 ? 19.791 0.975 -22.527 1.00 93.44 125 HIS A O 1
ATOM 944 N N . PRO A 1 126 ? 19.314 2.350 -20.799 1.00 95.56 126 PRO A N 1
ATOM 945 C CA . PRO A 1 126 ? 18.214 3.029 -21.474 1.00 95.56 126 PRO A CA 1
ATOM 946 C C . PRO A 1 126 ? 18.705 3.851 -22.668 1.00 95.56 126 PRO A C 1
ATOM 948 O O . PRO A 1 126 ? 19.720 4.557 -22.587 1.00 95.56 126 PRO A O 1
ATOM 951 N N . ARG A 1 127 ? 17.946 3.800 -23.764 1.00 95.94 127 ARG A N 1
ATOM 952 C CA . ARG A 1 127 ? 18.172 4.564 -24.996 1.00 95.94 127 ARG A CA 1
ATOM 953 C C . ARG A 1 127 ? 17.049 5.577 -25.232 1.00 95.94 127 ARG A C 1
ATOM 955 O O . ARG A 1 127 ? 15.931 5.371 -24.765 1.00 95.94 127 ARG A O 1
ATOM 962 N N . PRO A 1 128 ? 17.311 6.675 -25.965 1.00 96.88 128 PRO A N 1
ATOM 963 C CA . PRO A 1 128 ? 16.256 7.572 -26.432 1.00 96.88 128 PRO A CA 1
ATOM 964 C C . PRO A 1 128 ? 15.115 6.810 -27.121 1.00 96.88 128 PRO A C 1
ATOM 966 O O . PRO A 1 128 ? 15.358 5.970 -27.981 1.00 96.88 128 PRO A O 1
ATOM 969 N N . GLY A 1 129 ? 13.876 7.111 -26.738 1.00 97.00 129 GLY A N 1
ATOM 970 C CA . GLY A 1 129 ? 12.659 6.456 -27.218 1.00 97.00 129 GLY A CA 1
ATOM 971 C C . GLY A 1 129 ? 12.173 5.289 -26.353 1.00 97.00 129 GLY A C 1
ATOM 972 O O . GLY A 1 129 ? 10.974 4.981 -26.402 1.00 97.00 129 GLY A O 1
ATOM 973 N N . ASP A 1 130 ? 13.044 4.690 -25.531 1.00 97.00 130 ASP A N 1
ATOM 974 C CA . ASP A 1 130 ? 12.707 3.497 -24.751 1.00 97.00 130 ASP A CA 1
ATOM 975 C C . ASP A 1 130 ? 11.579 3.772 -23.742 1.00 97.00 130 ASP A C 1
ATOM 977 O O . ASP A 1 130 ? 11.597 4.803 -23.052 1.00 97.00 130 ASP A O 1
ATOM 981 N N . PRO A 1 131 ? 10.602 2.853 -23.619 1.00 96.19 131 PRO A N 1
ATOM 982 C CA . PRO A 1 131 ? 9.634 2.877 -22.536 1.00 96.19 131 PRO A CA 1
ATOM 983 C C . PRO A 1 131 ? 10.297 2.445 -21.227 1.00 96.19 131 PRO A C 1
ATOM 985 O O . PRO A 1 131 ? 10.987 1.425 -21.156 1.00 96.19 131 PRO A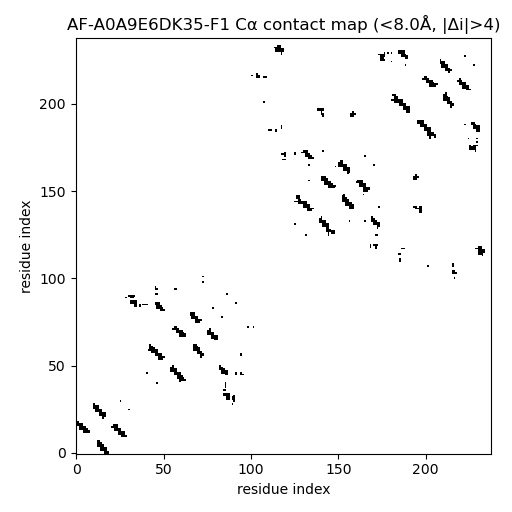 O 1
ATOM 988 N N . VAL A 1 132 ? 10.061 3.216 -20.172 1.00 96.88 132 VAL A N 1
ATOM 989 C CA . VAL A 1 132 ? 10.694 3.011 -18.867 1.00 96.88 132 VAL A CA 1
ATOM 990 C C . VAL A 1 132 ? 9.708 3.227 -17.728 1.00 96.88 132 VAL A C 1
ATOM 992 O O . VAL A 1 132 ? 8.716 3.942 -17.883 1.00 96.88 132 VAL A O 1
ATOM 995 N N . LEU A 1 133 ? 10.005 2.643 -16.569 1.00 96.56 133 LEU A N 1
ATOM 996 C CA . LEU A 1 133 ? 9.424 3.064 -15.301 1.00 96.56 133 LEU A CA 1
ATOM 997 C C . LEU A 1 133 ? 10.389 3.997 -14.580 1.00 96.56 133 LEU A C 1
ATOM 999 O O . LEU A 1 133 ? 11.589 3.739 -14.517 1.00 96.56 133 LEU A O 1
ATOM 1003 N N . VAL A 1 134 ? 9.840 5.076 -14.034 1.00 96.00 134 VAL A N 1
ATOM 1004 C CA . VAL A 1 134 ? 10.585 6.161 -13.397 1.00 96.00 134 VAL A CA 1
ATOM 1005 C C . VAL A 1 134 ? 10.147 6.290 -11.945 1.00 96.00 134 VAL A C 1
ATOM 1007 O O . VAL A 1 134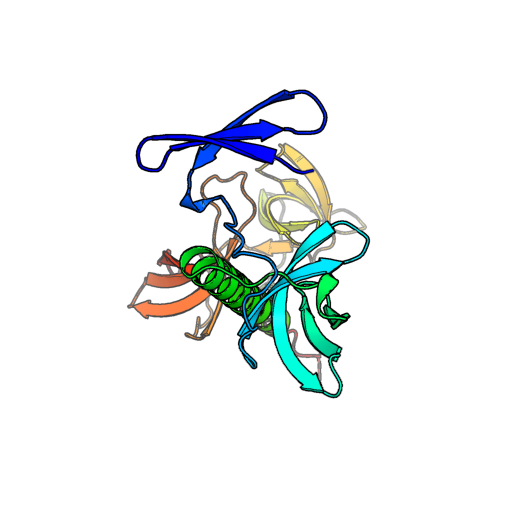 ? 8.957 6.473 -11.675 1.00 96.00 134 VAL A O 1
ATOM 1010 N N . ALA A 1 135 ? 11.105 6.233 -11.021 1.00 95.69 135 ALA A N 1
ATOM 1011 C CA . ALA A 1 135 ? 10.870 6.466 -9.604 1.00 95.69 135 ALA A CA 1
ATOM 1012 C C . ALA A 1 135 ? 10.787 7.969 -9.304 1.00 95.69 135 ALA A C 1
ATOM 1014 O O . ALA A 1 135 ? 11.754 8.713 -9.495 1.00 95.69 135 ALA A O 1
ATOM 1015 N N . LYS A 1 136 ? 9.643 8.417 -8.785 1.00 92.50 136 LYS A N 1
ATOM 1016 C CA . LYS A 1 136 ? 9.398 9.806 -8.398 1.00 92.50 136 LYS A CA 1
ATOM 1017 C C . LYS A 1 136 ? 8.496 9.881 -7.170 1.00 92.50 136 LYS A C 1
ATOM 1019 O O . LYS A 1 136 ? 7.444 9.254 -7.135 1.00 92.50 136 LYS A O 1
ATOM 1024 N N . ASP A 1 137 ? 8.916 10.660 -6.174 1.00 90.94 137 ASP A N 1
ATOM 1025 C CA . ASP A 1 137 ? 8.159 10.926 -4.940 1.00 90.94 137 ASP A CA 1
ATOM 1026 C C . ASP A 1 137 ? 7.700 9.648 -4.205 1.00 90.94 137 ASP A C 1
ATOM 1028 O O . ASP A 1 137 ? 6.638 9.611 -3.593 1.00 90.94 137 ASP A O 1
ATOM 1032 N N . GLY A 1 138 ? 8.497 8.575 -4.290 1.00 90.25 138 GLY A N 1
ATOM 1033 C CA . GLY A 1 138 ? 8.184 7.266 -3.698 1.00 90.25 138 GLY A CA 1
ATOM 1034 C C . GLY A 1 138 ? 7.276 6.366 -4.547 1.00 90.25 138 GLY A C 1
ATOM 1035 O O . GLY A 1 138 ? 6.989 5.243 -4.138 1.00 90.25 138 GLY A O 1
ATOM 1036 N N . TYR A 1 139 ? 6.867 6.817 -5.732 1.00 93.06 139 TYR A N 1
ATOM 1037 C CA . TYR A 1 139 ? 6.018 6.082 -6.669 1.00 93.06 139 TYR A CA 1
ATOM 1038 C C . TYR A 1 139 ? 6.754 5.774 -7.973 1.00 93.06 139 TYR A C 1
ATOM 1040 O O . TYR A 1 139 ? 7.790 6.362 -8.277 1.00 93.06 139 TYR A O 1
ATOM 1048 N N . TRP A 1 140 ? 6.195 4.855 -8.759 1.00 95.31 140 TRP A N 1
ATOM 1049 C CA . TRP A 1 140 ? 6.724 4.467 -10.063 1.00 95.31 140 TRP A CA 1
ATOM 1050 C C . TRP A 1 140 ? 5.731 4.832 -11.157 1.00 95.31 140 TRP A C 1
ATOM 1052 O O . TRP A 1 140 ? 4.552 4.505 -11.056 1.00 95.31 140 TRP A O 1
ATOM 1062 N N . PHE A 1 141 ? 6.205 5.495 -12.206 1.00 95.00 141 PHE A N 1
ATOM 1063 C CA . PHE A 1 141 ? 5.370 5.953 -13.316 1.00 95.00 141 PHE A CA 1
ATOM 1064 C C . PHE A 1 141 ? 5.926 5.473 -14.646 1.00 95.00 141 PHE A C 1
ATOM 1066 O O . PHE A 1 141 ? 7.141 5.439 -14.830 1.00 95.00 141 PHE A O 1
ATOM 1073 N N . ALA A 1 142 ? 5.041 5.176 -15.596 1.00 95.19 142 ALA A N 1
ATOM 1074 C CA . ALA A 1 142 ? 5.445 4.925 -16.969 1.00 95.19 142 ALA A CA 1
ATOM 1075 C C . ALA A 1 142 ? 5.912 6.221 -17.651 1.00 95.19 142 ALA A C 1
ATOM 1077 O O . ALA A 1 142 ? 5.331 7.300 -17.482 1.00 95.19 142 ALA A O 1
ATOM 1078 N N . GLY A 1 143 ? 6.964 6.109 -18.452 1.00 95.56 143 GLY A N 1
ATOM 1079 C CA . GLY A 1 143 ? 7.538 7.218 -19.193 1.00 95.56 143 GLY A CA 1
ATOM 1080 C C . GLY A 1 143 ? 8.313 6.765 -20.419 1.00 95.56 143 GLY A C 1
ATOM 1081 O O . GLY A 1 143 ? 8.397 5.578 -20.735 1.00 95.56 143 GLY A O 1
ATOM 1082 N N . ARG A 1 144 ? 8.887 7.744 -21.116 1.00 97.12 144 ARG A N 1
ATOM 1083 C CA . ARG A 1 144 ? 9.809 7.526 -22.231 1.00 97.12 144 ARG A CA 1
ATOM 1084 C C . ARG A 1 144 ? 11.081 8.322 -22.045 1.00 97.12 144 ARG A C 1
ATOM 1086 O O . ARG A 1 144 ? 11.035 9.489 -21.653 1.00 97.12 144 ARG A O 1
ATOM 1093 N N . VAL A 1 145 ? 12.203 7.703 -22.374 1.00 97.81 145 VAL A N 1
ATOM 1094 C CA . VAL A 1 145 ? 13.499 8.379 -22.411 1.00 97.81 145 VAL A CA 1
ATOM 1095 C C . VAL A 1 145 ? 13.524 9.318 -23.610 1.00 97.81 145 VAL A C 1
ATOM 1097 O O . VAL A 1 145 ? 13.235 8.909 -24.729 1.00 97.81 145 VAL A O 1
ATOM 1100 N N . LEU A 1 146 ? 13.868 10.583 -23.394 1.00 97.69 146 LEU A N 1
ATOM 1101 C CA . LEU A 1 146 ? 14.025 11.563 -24.467 1.00 97.69 146 LEU A CA 1
ATOM 1102 C C . LEU A 1 146 ? 15.481 11.647 -24.910 1.00 97.69 146 LEU A C 1
ATOM 1104 O O . LEU A 1 146 ? 15.775 11.543 -26.094 1.00 97.69 146 LEU A O 1
ATOM 1108 N N . LYS A 1 147 ? 16.396 11.832 -23.956 1.00 97.25 147 LYS A N 1
ATOM 1109 C CA . LYS A 1 147 ? 17.838 11.908 -24.211 1.00 97.25 147 LYS A CA 1
ATOM 1110 C C . LYS A 1 147 ? 18.645 11.708 -22.936 1.00 97.25 147 LYS A C 1
ATOM 1112 O O . LYS A 1 147 ? 18.137 11.907 -21.832 1.00 97.25 147 LYS A O 1
ATOM 1117 N N . ARG A 1 148 ? 19.921 11.372 -23.106 1.00 96.12 148 ARG A N 1
ATOM 1118 C CA . ARG A 1 148 ? 20.918 11.441 -22.037 1.00 96.12 148 ARG A CA 1
ATOM 1119 C C . ARG A 1 148 ? 21.336 12.898 -21.820 1.00 96.12 148 ARG A C 1
ATOM 1121 O O . ARG A 1 148 ? 21.432 13.662 -22.780 1.00 96.12 148 ARG A O 1
ATOM 1128 N N . VAL A 1 149 ? 21.525 13.272 -20.565 1.00 96.31 149 VAL A N 1
ATOM 1129 C CA . VAL A 1 149 ? 22.060 14.562 -20.116 1.00 96.31 149 VAL A CA 1
ATOM 1130 C C . VAL A 1 149 ? 23.178 14.292 -19.105 1.00 96.31 149 VAL A C 1
ATOM 1132 O O . VAL A 1 149 ? 23.364 13.144 -18.708 1.00 96.31 149 VAL A O 1
ATOM 1135 N N . GLU A 1 150 ? 23.931 15.319 -18.723 1.00 92.44 150 GLU A N 1
ATOM 1136 C CA . GLU A 1 150 ? 25.080 15.188 -17.812 1.00 92.44 150 GLU A CA 1
ATOM 1137 C C . GLU A 1 150 ? 24.695 14.490 -16.495 1.00 92.44 150 GLU A C 1
ATOM 1139 O O . GLU A 1 150 ? 25.280 13.468 -16.149 1.00 92.44 150 GLU A O 1
ATOM 1144 N N . ASP A 1 151 ? 23.598 14.926 -15.869 1.00 90.69 151 ASP A N 1
ATOM 1145 C CA . ASP A 1 151 ? 23.123 14.404 -14.576 1.00 90.69 151 ASP A CA 1
ATOM 1146 C C . ASP A 1 151 ? 22.135 13.224 -14.684 1.00 90.69 151 ASP A C 1
ATOM 1148 O O . ASP A 1 151 ? 21.359 12.951 -13.765 1.00 90.69 151 ASP A O 1
ATOM 1152 N N . GLY A 1 152 ? 22.101 12.532 -15.829 1.00 94.75 152 GLY A N 1
ATOM 1153 C CA . GLY A 1 152 ? 21.277 11.337 -16.015 1.00 94.75 152 GLY A CA 1
ATOM 1154 C C . GLY A 1 152 ? 20.453 11.345 -17.296 1.00 94.75 152 GLY A C 1
ATOM 1155 O O . GLY A 1 152 ? 20.970 11.468 -18.408 1.00 94.75 152 GLY A O 1
ATOM 1156 N N . LEU A 1 153 ? 19.147 11.119 -17.174 1.00 96.69 153 LEU A N 1
ATOM 1157 C CA . LEU A 1 153 ? 18.260 10.930 -18.320 1.00 96.69 153 LEU A CA 1
ATOM 1158 C C . LEU A 1 153 ? 17.103 11.912 -18.251 1.00 96.69 153 LEU A C 1
ATOM 1160 O O . LEU A 1 153 ? 16.397 12.000 -17.247 1.00 96.69 153 LEU A O 1
ATOM 1164 N N . ARG A 1 154 ? 16.880 12.629 -19.352 1.00 97.50 154 ARG A N 1
ATOM 1165 C CA . ARG A 1 154 ? 15.658 13.402 -19.528 1.00 97.50 154 ARG A CA 1
ATOM 1166 C C . ARG A 1 154 ? 14.559 12.455 -19.989 1.00 97.50 154 ARG A C 1
ATOM 1168 O O . ARG A 1 154 ? 14.689 11.833 -21.043 1.00 97.50 154 ARG A O 1
ATOM 1175 N N . VAL A 1 155 ? 13.484 12.360 -19.221 1.00 97.19 155 VAL A N 1
ATOM 1176 C CA . VAL A 1 155 ? 12.338 11.484 -19.485 1.00 97.19 155 VAL A CA 1
ATOM 1177 C C . VAL A 1 155 ? 11.050 12.292 -19.523 1.00 97.19 155 VAL A C 1
ATOM 1179 O O . VAL A 1 155 ? 10.924 13.293 -18.822 1.00 97.19 155 VAL A O 1
ATOM 1182 N N . ARG A 1 156 ? 10.070 11.834 -20.298 1.00 96.56 156 ARG A N 1
ATOM 1183 C CA . ARG A 1 156 ? 8.696 12.343 -20.265 1.00 96.56 156 ARG A CA 1
ATOM 1184 C C . ARG A 1 156 ? 7.798 11.310 -19.604 1.00 96.56 156 ARG A C 1
ATOM 1186 O O . ARG A 1 156 ? 7.732 10.178 -20.082 1.00 96.56 156 ARG A O 1
ATOM 1193 N N . LEU A 1 157 ? 7.107 11.685 -18.530 1.00 94.06 157 LEU A N 1
ATOM 1194 C CA . LEU A 1 157 ? 6.111 10.801 -17.915 1.00 94.06 157 LEU A CA 1
ATOM 1195 C C . LEU A 1 157 ? 4.837 10.794 -18.756 1.00 94.06 157 LEU A C 1
ATOM 1197 O O . LEU A 1 157 ? 4.354 11.858 -19.148 1.00 94.06 157 LEU A O 1
ATOM 1201 N N . LEU A 1 158 ? 4.256 9.614 -18.972 1.00 90.88 158 LEU A N 1
ATOM 1202 C CA . LEU A 1 158 ? 3.000 9.482 -19.720 1.00 90.88 158 LEU A CA 1
ATOM 1203 C C . LEU A 1 158 ? 1.831 10.155 -18.987 1.00 90.88 158 LEU A C 1
ATOM 1205 O O . LEU A 1 158 ? 0.934 10.699 -19.617 1.00 90.88 158 LEU A O 1
ATOM 1209 N N . ALA A 1 159 ? 1.885 10.180 -17.655 1.00 84.06 159 ALA A N 1
ATOM 1210 C CA . ALA A 1 159 ? 0.819 10.690 -16.803 1.00 84.06 159 ALA A CA 1
ATOM 1211 C C . ALA A 1 159 ? 0.567 12.197 -16.886 1.00 84.06 159 ALA A C 1
ATOM 1213 O O . ALA A 1 159 ? -0.547 12.656 -16.655 1.00 84.06 159 ALA A O 1
ATOM 1214 N N . ARG A 1 160 ? 1.621 12.983 -17.113 1.00 78.81 160 ARG A N 1
ATOM 1215 C CA . ARG A 1 160 ? 1.580 14.441 -16.916 1.00 78.81 160 ARG A CA 1
ATOM 1216 C C . ARG A 1 160 ? 2.118 15.222 -18.106 1.00 78.81 160 ARG A C 1
ATOM 1218 O O . ARG A 1 160 ? 2.189 16.442 -18.029 1.00 78.81 160 ARG A O 1
ATOM 1225 N N . SER A 1 161 ? 2.577 14.530 -19.154 1.00 82.06 161 SER A N 1
ATOM 1226 C CA . SER A 1 161 ? 3.311 15.101 -20.297 1.00 82.06 161 SER A CA 1
ATOM 1227 C C . SER A 1 161 ? 4.509 15.983 -19.909 1.00 82.06 161 SER A C 1
ATOM 1229 O O . SER A 1 161 ? 5.077 16.670 -20.752 1.00 82.06 161 SER A O 1
ATOM 1231 N N . ALA A 1 162 ? 4.918 15.942 -18.640 1.00 87.12 162 ALA A N 1
ATOM 1232 C CA . ALA A 1 162 ? 5.987 16.743 -18.081 1.00 87.12 162 ALA A CA 1
ATOM 1233 C C . ALA A 1 162 ? 7.325 16.016 -18.227 1.00 87.12 162 ALA A C 1
ATOM 1235 O O . ALA A 1 162 ? 7.406 14.786 -18.096 1.00 87.12 162 ALA A O 1
ATOM 1236 N N . GLU A 1 163 ? 8.366 16.799 -18.493 1.00 94.88 163 GLU A N 1
ATOM 1237 C CA . GLU A 1 163 ? 9.735 16.318 -18.620 1.00 94.88 163 GLU A CA 1
ATOM 1238 C C . GLU A 1 163 ? 10.482 16.460 -17.298 1.00 94.88 163 GLU A C 1
ATOM 1240 O O . GLU A 1 163 ? 10.363 17.468 -16.602 1.00 94.88 163 GLU A O 1
ATOM 1245 N N . TYR A 1 164 ? 11.279 15.451 -16.966 1.00 93.88 164 TYR A N 1
ATOM 1246 C CA . TYR A 1 164 ? 12.103 15.429 -15.766 1.00 93.88 164 TYR A CA 1
ATOM 1247 C C . TYR A 1 164 ? 13.496 14.930 -16.108 1.00 93.88 164 TYR A C 1
ATOM 1249 O O . TYR A 1 164 ? 13.654 14.082 -16.985 1.00 93.88 164 TYR A O 1
ATOM 1257 N N . VAL A 1 165 ? 14.498 15.438 -15.399 1.00 96.31 165 VAL A N 1
ATOM 1258 C CA . VAL A 1 165 ? 15.821 14.817 -15.352 1.00 96.31 165 VAL A CA 1
ATOM 1259 C C . VAL A 1 165 ? 15.838 13.891 -14.147 1.00 96.31 165 VAL A C 1
ATOM 1261 O O . VAL A 1 165 ? 15.472 14.297 -13.045 1.00 96.31 165 VAL A O 1
ATOM 1264 N N . VAL A 1 166 ? 16.193 12.633 -14.377 1.00 95.31 166 VAL A N 1
ATOM 1265 C CA . VAL A 1 166 ? 16.238 11.595 -13.349 1.00 95.31 166 VAL A CA 1
ATOM 1266 C C . VAL A 1 166 ? 17.551 10.822 -13.454 1.00 95.31 166 VAL A C 1
ATOM 1268 O O . VAL A 1 166 ? 17.969 10.501 -14.573 1.00 95.31 166 VAL A O 1
ATOM 1271 N N . PRO A 1 167 ? 18.180 10.488 -12.313 1.00 94.50 167 PRO A N 1
ATOM 1272 C CA . PRO A 1 167 ? 19.334 9.600 -12.283 1.00 94.50 167 PRO A CA 1
ATOM 1273 C C . PRO A 1 167 ? 19.014 8.227 -12.887 1.00 94.50 167 PRO A C 1
ATOM 1275 O O . PRO A 1 167 ? 17.872 7.758 -12.815 1.00 94.50 167 PRO A O 1
ATOM 1278 N N . ALA A 1 168 ? 20.012 7.570 -13.478 1.00 90.44 168 ALA A N 1
ATOM 1279 C CA . ALA A 1 168 ? 19.817 6.309 -14.195 1.00 90.44 168 ALA A CA 1
ATOM 1280 C C . ALA A 1 168 ? 19.320 5.173 -13.284 1.00 90.44 168 ALA A C 1
ATOM 1282 O O . ALA A 1 168 ? 18.504 4.362 -13.708 1.00 90.44 168 ALA A O 1
ATOM 1283 N N . GLU A 1 169 ? 19.732 5.156 -12.018 1.00 91.00 169 GLU A N 1
ATOM 1284 C CA . GLU A 1 169 ? 19.303 4.193 -11.001 1.00 91.00 169 GLU A CA 1
ATOM 1285 C C . GLU A 1 169 ? 17.826 4.332 -10.602 1.00 91.00 169 GLU A C 1
ATOM 1287 O O . GLU A 1 169 ? 17.242 3.417 -10.022 1.00 91.00 169 GLU A O 1
ATOM 1292 N N . ARG A 1 170 ? 17.194 5.465 -10.931 1.00 95.06 170 ARG A N 1
ATOM 1293 C CA . ARG A 1 170 ? 15.754 5.694 -10.735 1.00 95.06 170 ARG A CA 1
ATOM 1294 C C . ARG A 1 170 ? 14.919 5.306 -11.948 1.00 95.06 170 ARG A C 1
ATOM 1296 O O . ARG A 1 170 ? 13.725 5.607 -11.986 1.00 95.06 170 ARG A O 1
ATOM 1303 N N . ILE A 1 171 ? 15.534 4.667 -12.937 1.00 95.94 171 ILE A N 1
ATOM 1304 C CA . ILE A 1 171 ? 14.898 4.274 -14.184 1.00 95.94 171 ILE A CA 1
ATOM 1305 C C . ILE A 1 171 ? 15.147 2.787 -14.410 1.00 95.94 171 ILE A C 1
ATOM 1307 O O . ILE A 1 171 ? 16.259 2.288 -14.273 1.00 95.94 171 ILE A O 1
ATOM 1311 N N . ILE A 1 172 ? 14.093 2.072 -14.778 1.00 96.44 172 ILE A N 1
ATOM 1312 C CA . ILE A 1 172 ? 14.138 0.646 -15.111 1.00 96.44 172 ILE A CA 1
ATOM 1313 C C . ILE A 1 172 ? 13.306 0.404 -16.378 1.00 96.44 172 ILE A C 1
ATOM 1315 O O . ILE A 1 172 ? 12.452 1.235 -16.706 1.00 96.44 172 ILE A O 1
ATOM 1319 N N . PRO A 1 173 ? 13.505 -0.704 -17.108 1.00 96.19 173 PRO A N 1
ATOM 1320 C CA . PRO A 1 173 ? 12.648 -1.010 -18.245 1.00 96.19 173 PRO A CA 1
ATOM 1321 C C . PRO A 1 173 ? 11.214 -1.323 -17.799 1.00 96.19 173 PRO A C 1
ATOM 1323 O O . PRO A 1 173 ? 10.960 -1.761 -16.679 1.00 96.19 173 PRO A O 1
ATOM 1326 N N . VAL A 1 174 ? 10.251 -1.134 -18.694 1.00 95.38 174 VAL A N 1
ATOM 1327 C CA . VAL A 1 174 ? 8.927 -1.752 -18.516 1.00 95.38 174 VAL A CA 1
ATOM 1328 C C . VAL A 1 174 ? 9.033 -3.281 -18.692 1.00 95.38 174 VAL A C 1
ATOM 1330 O O . VAL A 1 174 ? 9.986 -3.755 -19.317 1.00 95.38 174 VAL A O 1
ATOM 1333 N N . PRO A 1 175 ? 8.086 -4.081 -18.161 1.00 92.50 175 PRO A N 1
ATOM 1334 C CA . PRO A 1 175 ? 8.023 -5.516 -18.443 1.00 92.50 175 PRO A CA 1
ATOM 1335 C C . PRO A 1 175 ? 8.045 -5.840 -19.952 1.00 92.50 175 PRO A C 1
ATOM 1337 O O . PRO A 1 175 ? 7.644 -5.004 -20.763 1.00 92.50 175 PRO A O 1
ATOM 1340 N N . PRO A 1 176 ? 8.454 -7.061 -20.348 1.00 91.81 176 PRO A N 1
ATOM 1341 C CA . PRO A 1 176 ? 8.579 -8.260 -19.516 1.00 91.81 176 PRO A CA 1
ATOM 1342 C C . PRO A 1 176 ? 9.944 -8.426 -18.834 1.00 91.81 176 PRO A C 1
ATOM 1344 O O . PRO A 1 176 ? 10.995 -8.197 -19.426 1.00 91.81 176 PRO A O 1
ATOM 1347 N N . TYR A 1 177 ? 9.927 -8.953 -17.608 1.00 86.44 177 TYR A N 1
ATOM 1348 C CA . TYR A 1 177 ? 11.132 -9.367 -16.889 1.00 86.44 177 TYR A CA 1
ATOM 1349 C C . TYR A 1 177 ? 11.316 -10.887 -16.948 1.00 86.44 177 TYR A C 1
ATOM 1351 O O . TYR A 1 177 ? 10.392 -11.654 -16.673 1.00 86.44 177 TYR A O 1
ATOM 1359 N N . LYS A 1 178 ? 12.540 -11.326 -17.262 1.00 77.69 178 LYS A N 1
ATOM 1360 C CA . LYS A 1 178 ? 12.975 -12.726 -17.156 1.00 77.69 178 LYS A CA 1
ATOM 1361 C C . LYS A 1 178 ? 13.490 -12.962 -15.734 1.00 77.69 178 LYS A C 1
ATOM 1363 O O . LYS A 1 178 ? 14.679 -12.846 -15.467 1.00 77.69 178 LYS A O 1
ATOM 1368 N N . GLY A 1 179 ? 12.588 -13.179 -14.790 1.00 72.50 179 GLY A N 1
ATOM 1369 C CA . GLY A 1 179 ? 12.947 -13.496 -13.412 1.00 72.50 179 GLY A CA 1
ATOM 1370 C C . GLY A 1 179 ? 11.850 -14.308 -12.753 1.00 72.50 179 GLY A C 1
ATOM 1371 O O . GLY A 1 179 ? 10.675 -14.144 -13.093 1.00 72.50 179 GLY A O 1
ATOM 1372 N N . ASP A 1 180 ? 12.234 -15.182 -11.830 1.00 82.38 180 ASP A N 1
ATOM 1373 C CA . ASP A 1 180 ? 11.257 -15.928 -11.054 1.00 82.38 180 ASP A CA 1
ATOM 1374 C C . ASP A 1 180 ? 10.519 -15.003 -10.089 1.00 82.38 180 ASP A C 1
ATOM 1376 O O . ASP A 1 180 ? 11.094 -14.142 -9.418 1.00 82.38 180 ASP A O 1
ATOM 1380 N N . ILE A 1 181 ? 9.199 -15.159 -10.092 1.00 91.88 181 ILE A N 1
ATOM 1381 C CA . ILE A 1 181 ? 8.277 -14.417 -9.249 1.00 91.88 181 ILE A CA 1
ATOM 1382 C C . ILE A 1 181 ? 7.664 -15.425 -8.296 1.00 91.88 181 ILE A C 1
ATOM 1384 O O . ILE A 1 181 ? 6.806 -16.224 -8.687 1.00 91.88 181 ILE A O 1
ATOM 1388 N N . GLU A 1 182 ? 8.131 -15.371 -7.057 1.00 92.75 182 GLU A N 1
ATOM 1389 C CA . GLU A 1 182 ? 7.763 -16.327 -6.024 1.00 92.75 182 GLU A CA 1
ATOM 1390 C C . GLU A 1 182 ? 6.548 -15.859 -5.211 1.00 92.75 182 GLU A C 1
ATOM 1392 O O . GLU A 1 182 ? 6.415 -14.662 -4.912 1.00 92.75 182 GLU A O 1
ATOM 1397 N N . PRO A 1 183 ? 5.660 -16.786 -4.801 1.00 96.00 183 PRO A N 1
ATOM 1398 C CA . PRO A 1 183 ? 4.644 -16.504 -3.798 1.00 96.00 183 PRO A CA 1
ATOM 1399 C C . PRO A 1 183 ? 5.255 -15.894 -2.530 1.00 96.00 183 PRO A C 1
ATOM 1401 O O . PRO A 1 183 ? 6.311 -16.293 -2.049 1.00 96.00 183 PRO A O 1
ATOM 1404 N N . GLY A 1 184 ? 4.579 -14.893 -1.980 1.00 95.88 184 GLY A N 1
ATOM 1405 C CA . GLY A 1 184 ? 5.046 -14.096 -0.854 1.00 95.88 184 GLY A CA 1
ATOM 1406 C C . GLY A 1 184 ? 5.901 -12.887 -1.241 1.00 95.88 184 GLY A C 1
ATOM 1407 O O . GLY A 1 184 ? 5.997 -11.974 -0.416 1.00 95.88 184 GLY A O 1
ATOM 1408 N N . GLY A 1 185 ? 6.456 -12.853 -2.460 1.00 96.00 185 GLY A N 1
ATOM 1409 C CA . GLY A 1 185 ? 7.217 -11.729 -3.007 1.00 96.00 185 GLY A CA 1
ATOM 1410 C C . GLY A 1 185 ? 6.358 -10.501 -3.318 1.00 96.00 185 GLY A C 1
ATOM 1411 O O . GLY A 1 185 ? 5.128 -10.565 -3.325 1.00 96.00 185 GLY A O 1
ATOM 1412 N N . TYR A 1 186 ? 7.015 -9.370 -3.577 1.00 97.31 186 TYR A N 1
ATOM 1413 C CA . TYR A 1 186 ? 6.362 -8.113 -3.945 1.00 97.31 186 TYR A CA 1
ATOM 1414 C C . TYR A 1 186 ? 6.711 -7.734 -5.380 1.00 97.31 186 TYR A C 1
ATOM 1416 O O . TYR A 1 186 ? 7.846 -7.914 -5.823 1.00 97.31 186 TYR A O 1
ATOM 1424 N N . VAL A 1 187 ? 5.727 -7.204 -6.098 1.00 97.12 187 VAL A N 1
ATOM 1425 C CA . VAL A 1 187 ? 5.869 -6.763 -7.486 1.00 97.12 187 VAL A CA 1
ATOM 1426 C C . VAL A 1 187 ? 5.143 -5.435 -7.685 1.00 97.12 187 VAL A C 1
ATOM 1428 O O . VAL A 1 187 ? 4.213 -5.110 -6.943 1.00 97.12 187 VAL A O 1
ATOM 1431 N N . LEU A 1 188 ? 5.548 -4.677 -8.698 1.00 97.00 188 LEU A N 1
ATOM 1432 C CA . LEU A 1 188 ? 4.749 -3.588 -9.243 1.00 97.00 188 LEU A CA 1
ATOM 1433 C C . LEU A 1 188 ? 3.877 -4.108 -10.380 1.00 97.00 188 LEU A C 1
ATOM 1435 O O . LE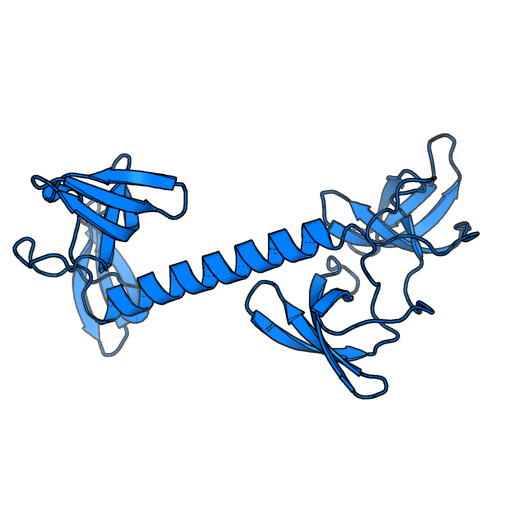U A 1 188 ? 4.336 -4.894 -11.211 1.00 97.00 188 LEU A O 1
ATOM 1439 N N . VAL A 1 189 ? 2.642 -3.628 -10.429 1.00 95.94 189 VAL A N 1
ATOM 1440 C CA . VAL A 1 189 ? 1.703 -3.851 -11.530 1.00 95.94 189 VAL A CA 1
ATOM 1441 C C . VAL A 1 189 ? 1.289 -2.510 -12.113 1.00 95.94 189 VAL A C 1
ATOM 1443 O O . VAL A 1 189 ? 1.226 -1.513 -11.389 1.00 95.94 189 VAL A O 1
ATOM 1446 N N . GLU A 1 190 ? 1.006 -2.483 -13.410 1.00 92.75 190 GLU A N 1
ATOM 1447 C CA . GLU A 1 190 ? 0.474 -1.286 -14.056 1.00 92.75 190 GLU A CA 1
ATOM 1448 C C . GLU A 1 190 ? -0.831 -0.836 -13.376 1.00 92.75 190 GLU A C 1
ATOM 1450 O O . GLU A 1 190 ? -1.606 -1.649 -12.855 1.00 92.75 190 GLU A O 1
ATOM 1455 N N . GLY A 1 191 ? -1.039 0.480 -13.317 1.00 80.44 191 GLY A N 1
ATOM 1456 C CA . GLY A 1 191 ? -2.289 1.056 -12.836 1.00 80.44 191 GLY A CA 1
ATOM 1457 C C . GLY A 1 191 ? -3.465 0.781 -13.781 1.00 80.44 191 GLY A C 1
ATOM 1458 O O . GLY A 1 191 ? -3.338 0.065 -14.769 1.00 80.44 191 GLY A O 1
ATOM 1459 N N . GLY A 1 192 ? -4.644 1.323 -13.458 1.00 79.50 192 GLY A N 1
ATOM 1460 C CA . GLY A 1 192 ? -5.826 1.123 -14.307 1.00 79.50 192 GLY A CA 1
ATOM 1461 C C . GLY A 1 192 ? -5.737 1.930 -15.604 1.00 79.50 192 GLY A C 1
ATOM 1462 O O . GLY A 1 192 ? -6.146 1.452 -16.658 1.00 79.50 192 GLY A O 1
ATOM 1463 N N . ALA A 1 193 ? -5.170 3.134 -15.522 1.00 80.12 193 ALA A N 1
ATOM 1464 C CA . ALA A 1 193 ? -4.835 3.975 -16.661 1.00 80.12 193 ALA A CA 1
ATOM 1465 C C . ALA A 1 193 ? -3.312 4.107 -16.821 1.00 80.12 193 ALA A C 1
ATOM 1467 O O . ALA A 1 193 ? -2.571 4.078 -15.841 1.00 80.12 193 ALA A O 1
ATOM 1468 N N . ALA A 1 194 ? -2.842 4.365 -18.046 1.00 71.56 194 ALA A N 1
ATOM 1469 C CA . ALA A 1 194 ? -1.418 4.596 -18.338 1.00 71.56 194 ALA A CA 1
ATOM 1470 C C . ALA A 1 194 ? -0.814 5.803 -17.581 1.00 71.56 194 ALA A C 1
ATOM 1472 O O . ALA A 1 194 ? 0.405 5.928 -17.458 1.00 71.56 194 ALA A O 1
ATOM 1473 N N . ALA A 1 195 ? -1.670 6.704 -17.088 1.00 77.06 195 ALA A N 1
ATOM 1474 C CA . ALA A 1 195 ? -1.291 7.860 -16.285 1.00 77.06 195 ALA A CA 1
ATOM 1475 C C . ALA A 1 195 ? -1.175 7.564 -14.778 1.00 77.06 195 ALA A C 1
ATOM 1477 O O . ALA A 1 195 ? -0.681 8.400 -14.018 1.00 77.06 195 ALA A O 1
ATOM 1478 N N . ASP A 1 196 ? -1.620 6.396 -14.327 1.00 87.50 196 ASP A N 1
ATOM 1479 C CA . ASP A 1 196 ? -1.582 6.052 -12.915 1.00 87.50 196 ASP A CA 1
ATOM 1480 C C . ASP A 1 196 ? -0.172 5.641 -12.483 1.00 87.50 196 ASP A C 1
ATOM 1482 O O . ASP A 1 196 ? 0.620 5.076 -13.245 1.00 87.50 196 ASP A O 1
ATOM 1486 N N . ALA A 1 197 ? 0.126 5.876 -11.206 1.00 93.19 197 ALA A N 1
ATOM 1487 C CA . ALA A 1 197 ? 1.267 5.231 -10.580 1.00 93.19 197 ALA A CA 1
ATOM 1488 C C . ALA A 1 197 ? 1.091 3.707 -10.624 1.00 93.19 197 ALA A C 1
ATOM 1490 O O . ALA A 1 197 ? 0.004 3.172 -10.377 1.00 93.19 197 ALA A O 1
ATOM 1491 N N . TRP A 1 198 ? 2.189 3.006 -10.883 1.00 95.44 198 TRP A N 1
ATOM 1492 C CA . TRP A 1 198 ? 2.245 1.561 -10.757 1.00 95.44 198 TRP A CA 1
ATOM 1493 C C . TRP A 1 198 ? 1.994 1.167 -9.305 1.00 95.44 198 TRP A C 1
ATOM 1495 O O . TRP A 1 198 ? 2.526 1.768 -8.366 1.00 95.44 198 TRP A O 1
ATOM 1505 N N . LYS A 1 199 ? 1.156 0.150 -9.120 1.00 96.00 199 LYS A N 1
ATOM 1506 C CA . LYS A 1 199 ? 0.689 -0.280 -7.806 1.00 96.00 199 LYS A CA 1
ATOM 1507 C C . LYS A 1 199 ? 1.596 -1.369 -7.273 1.00 96.00 199 LYS A C 1
ATOM 1509 O O . LYS A 1 199 ? 1.891 -2.349 -7.951 1.00 96.00 199 LYS A O 1
ATOM 1514 N N . LEU A 1 200 ? 1.996 -1.216 -6.022 1.00 97.06 200 LEU A N 1
ATOM 1515 C CA . LEU A 1 200 ? 2.715 -2.241 -5.291 1.00 97.06 200 LEU A CA 1
ATOM 1516 C C . LEU A 1 200 ? 1.736 -3.306 -4.791 1.00 97.06 200 LEU A C 1
ATOM 1518 O O . LEU A 1 200 ? 0.746 -2.991 -4.129 1.00 97.06 200 LEU A O 1
ATOM 1522 N N . VAL A 1 201 ? 2.032 -4.571 -5.068 1.00 97.69 201 VAL A N 1
ATOM 1523 C CA . VAL A 1 201 ? 1.212 -5.712 -4.648 1.00 97.69 201 VAL A CA 1
ATOM 1524 C C . VAL A 1 201 ? 2.085 -6.865 -4.163 1.00 97.69 201 VAL A C 1
ATOM 1526 O O . VAL A 1 201 ? 3.255 -6.988 -4.529 1.00 97.69 201 VAL A O 1
ATOM 1529 N N . ARG A 1 202 ? 1.505 -7.737 -3.339 1.00 97.88 202 ARG A N 1
ATOM 1530 C CA . ARG A 1 202 ? 2.119 -8.990 -2.898 1.00 97.88 202 ARG A CA 1
ATOM 1531 C C . ARG A 1 202 ? 1.601 -10.148 -3.739 1.00 97.88 202 ARG A C 1
ATOM 1533 O O . ARG A 1 202 ? 0.400 -10.255 -3.967 1.00 97.88 202 ARG A O 1
ATOM 1540 N N . VAL A 1 203 ? 2.486 -11.033 -4.167 1.00 97.69 203 VAL A N 1
ATOM 1541 C CA . VAL A 1 203 ? 2.132 -12.264 -4.877 1.00 97.69 203 VAL A CA 1
ATOM 1542 C C . VAL A 1 203 ? 1.622 -13.274 -3.857 1.00 97.69 203 VAL A C 1
ATOM 1544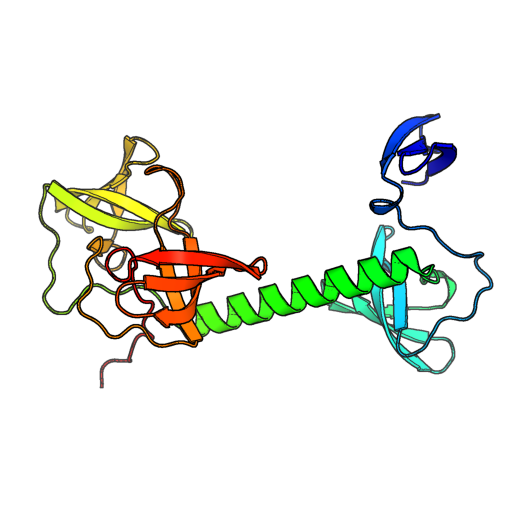 O O . VAL A 1 203 ? 2.325 -13.622 -2.916 1.00 97.69 203 VAL A O 1
ATOM 1547 N N . GLU A 1 204 ? 0.391 -13.743 -4.017 1.00 97.81 204 GLU A N 1
ATOM 1548 C CA . GLU A 1 204 ? -0.210 -14.757 -3.142 1.00 97.81 204 GLU A CA 1
ATOM 1549 C C . GLU A 1 204 ? -0.089 -16.154 -3.755 1.00 97.81 204 GLU A C 1
ATOM 1551 O O . GLU A 1 204 ? 0.059 -17.134 -3.035 1.00 97.81 204 GLU A O 1
ATOM 1556 N N . GLU A 1 205 ? -0.177 -16.264 -5.083 1.00 97.06 205 GLU A N 1
ATOM 1557 C CA . GLU A 1 205 ? -0.168 -17.550 -5.783 1.00 97.06 205 GLU A CA 1
ATOM 1558 C C . GLU A 1 205 ? 0.282 -17.393 -7.243 1.00 97.06 205 GLU A C 1
ATOM 1560 O O . GLU A 1 205 ? -0.026 -16.386 -7.889 1.00 97.06 205 GLU A O 1
ATOM 1565 N N . ARG A 1 206 ? 0.952 -18.416 -7.786 1.00 95.81 206 ARG A N 1
ATOM 1566 C CA . ARG A 1 206 ? 1.360 -18.513 -9.195 1.00 95.81 206 ARG A CA 1
ATOM 1567 C C . ARG A 1 206 ? 0.537 -19.598 -9.893 1.00 95.81 206 ARG A C 1
ATOM 1569 O O . ARG A 1 206 ? 0.550 -20.747 -9.469 1.00 95.81 206 ARG A O 1
ATOM 1576 N N . ARG A 1 207 ? -0.153 -19.242 -10.981 1.00 93.75 207 ARG A N 1
ATOM 1577 C CA . ARG A 1 207 ? -0.964 -20.159 -11.802 1.00 93.75 207 ARG A CA 1
ATOM 1578 C C . ARG A 1 207 ? -0.586 -20.014 -13.273 1.00 93.75 207 ARG A C 1
ATOM 1580 O O . ARG A 1 207 ? -1.151 -19.191 -13.995 1.00 93.75 207 ARG A O 1
ATOM 1587 N N . GLY A 1 208 ? 0.403 -20.788 -13.715 1.00 91.56 208 GLY A N 1
ATOM 1588 C CA . GLY A 1 208 ? 0.913 -20.724 -15.088 1.00 91.56 208 GLY A CA 1
ATOM 1589 C C . GLY A 1 208 ? 1.411 -19.319 -15.454 1.00 91.56 208 GLY A C 1
ATOM 1590 O O . GLY A 1 208 ? 2.361 -18.816 -14.853 1.00 91.56 208 GLY A O 1
ATOM 1591 N N . ALA A 1 209 ? 0.753 -18.684 -16.429 1.00 93.56 209 ALA A N 1
ATOM 1592 C CA . ALA A 1 209 ? 1.068 -17.335 -16.913 1.00 93.56 209 ALA A CA 1
ATOM 1593 C C . ALA A 1 209 ? 0.427 -16.196 -16.095 1.00 93.56 209 ALA A C 1
ATOM 1595 O O . ALA A 1 209 ? 0.671 -15.024 -16.391 1.00 93.56 209 ALA A O 1
ATOM 1596 N N . LYS A 1 210 ? -0.390 -16.509 -15.081 1.00 96.12 210 LYS A N 1
ATOM 1597 C CA . LYS A 1 210 ? -1.063 -15.523 -14.227 1.00 96.12 210 LYS A CA 1
ATOM 1598 C C . LYS A 1 210 ? -0.577 -15.606 -12.781 1.00 96.12 210 LYS A C 1
ATOM 1600 O O . LYS A 1 210 ? -0.189 -16.667 -12.289 1.00 96.12 210 LYS A O 1
ATOM 1605 N N . LEU A 1 211 ? -0.646 -14.475 -12.093 1.00 96.81 211 LEU A N 1
ATOM 1606 C CA . LEU A 1 211 ? -0.370 -14.332 -10.669 1.00 96.81 211 LEU A CA 1
ATOM 1607 C C . LEU A 1 211 ? -1.642 -13.869 -9.964 1.00 96.81 211 LEU A C 1
ATOM 1609 O O . LEU A 1 211 ? -2.299 -12.937 -10.431 1.00 96.81 211 LEU A O 1
ATOM 1613 N N . ARG A 1 212 ? -1.973 -14.483 -8.827 1.00 97.75 212 ARG A N 1
ATOM 1614 C CA . ARG A 1 212 ? -2.932 -13.907 -7.881 1.00 97.75 212 ARG A CA 1
ATOM 1615 C C . ARG A 1 212 ? -2.158 -12.977 -6.962 1.00 97.75 212 ARG A C 1
ATOM 1617 O O . ARG A 1 212 ? -1.249 -13.424 -6.26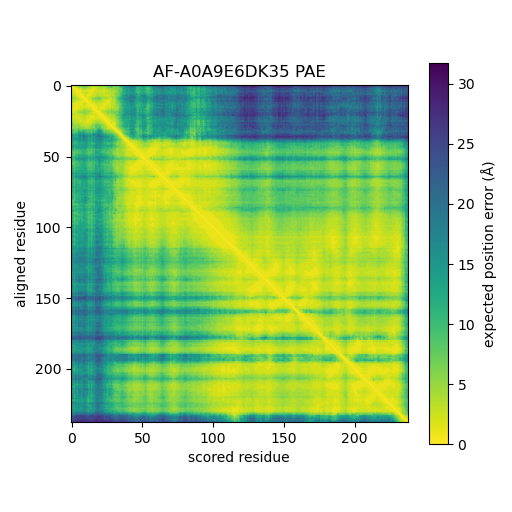6 1.00 97.75 212 ARG A O 1
ATOM 1624 N N . VAL A 1 213 ? -2.520 -11.705 -6.963 1.00 97.69 213 VAL A N 1
ATOM 1625 C CA . VAL A 1 213 ? -1.844 -10.661 -6.192 1.00 97.69 213 VAL A CA 1
ATOM 1626 C C . VAL A 1 213 ? -2.804 -10.005 -5.212 1.00 97.69 213 VAL A C 1
ATOM 1628 O O . VAL A 1 213 ? -4.015 -10.019 -5.434 1.00 97.69 213 VAL A O 1
ATOM 1631 N N . ARG A 1 214 ? -2.271 -9.437 -4.132 1.00 97.56 214 ARG A N 1
ATOM 1632 C CA . ARG A 1 214 ? -3.016 -8.708 -3.104 1.00 97.56 214 ARG A CA 1
ATOM 1633 C C . ARG A 1 214 ? -2.413 -7.323 -2.883 1.00 97.56 214 ARG A C 1
ATOM 1635 O O . ARG A 1 214 ? -1.198 -7.211 -2.728 1.00 97.56 214 ARG A O 1
ATOM 1642 N N . ASP A 1 215 ? -3.248 -6.292 -2.848 1.00 96.50 215 ASP A N 1
ATOM 1643 C CA . ASP A 1 215 ? -2.825 -4.921 -2.536 1.00 96.50 215 ASP A CA 1
ATOM 1644 C C . ASP A 1 215 ? -2.694 -4.668 -1.017 1.00 96.50 215 ASP A C 1
ATOM 1646 O O . ASP A 1 215 ? -2.954 -5.540 -0.180 1.00 96.50 215 ASP A O 1
ATOM 1650 N N . GLU A 1 216 ? -2.298 -3.453 -0.639 1.00 95.06 216 GLU A N 1
ATOM 1651 C CA . GLU A 1 216 ? -2.167 -3.051 0.767 1.00 95.06 216 GLU A CA 1
ATOM 1652 C C . GLU A 1 216 ? -3.502 -3.005 1.537 1.00 95.06 216 GLU A C 1
ATOM 1654 O O . GLU A 1 216 ? -3.522 -3.040 2.771 1.00 95.06 216 GLU A O 1
ATOM 1659 N N . HIS A 1 217 ? -4.633 -2.928 0.835 1.00 93.19 217 HIS A N 1
ATOM 1660 C CA . HIS A 1 217 ? -5.977 -2.925 1.414 1.00 93.19 217 HIS A CA 1
ATOM 1661 C C . HIS A 1 217 ? -6.560 -4.337 1.553 1.00 93.19 217 HIS A C 1
ATOM 1663 O O . HIS A 1 217 ? -7.549 -4.538 2.262 1.00 93.19 217 HIS A O 1
ATOM 1669 N N . GLY A 1 218 ? -5.898 -5.333 0.966 1.00 93.06 218 GLY A N 1
ATOM 1670 C CA . GLY A 1 218 ? -6.299 -6.727 0.989 1.00 93.06 218 GLY A CA 1
ATOM 1671 C C . GLY A 1 218 ? -7.157 -7.148 -0.201 1.00 93.06 218 GLY A C 1
ATOM 1672 O O . GLY A 1 218 ? -7.592 -8.302 -0.215 1.00 93.06 218 GLY A O 1
ATOM 1673 N N . HIS A 1 219 ? -7.388 -6.272 -1.182 1.00 94.69 219 HIS A N 1
ATOM 1674 C CA . HIS A 1 219 ? -8.076 -6.648 -2.410 1.00 94.69 219 HIS A CA 1
ATOM 1675 C C . HIS A 1 219 ? -7.182 -7.561 -3.232 1.00 94.69 219 HIS A C 1
ATOM 1677 O O . HIS A 1 219 ? -5.975 -7.336 -3.351 1.00 94.69 219 HIS A O 1
ATOM 1683 N N . THR A 1 220 ? -7.780 -8.605 -3.792 1.00 96.06 220 THR A N 1
ATOM 1684 C CA . THR A 1 220 ? -7.066 -9.587 -4.600 1.00 96.06 220 THR A CA 1
ATOM 1685 C C . THR A 1 220 ? -7.451 -9.461 -6.058 1.00 96.06 220 THR A C 1
ATOM 1687 O O . THR A 1 220 ? -8.638 -9.460 -6.364 1.00 96.06 220 THR A O 1
ATOM 1690 N N . ASN A 1 221 ? -6.459 -9.451 -6.941 1.00 95.75 221 ASN A N 1
ATOM 1691 C CA . ASN A 1 221 ? -6.645 -9.407 -8.388 1.00 95.75 221 ASN A CA 1
ATOM 1692 C C . ASN A 1 221 ? -5.799 -10.487 -9.071 1.00 95.75 221 ASN A C 1
ATOM 1694 O O . ASN A 1 221 ? -4.888 -11.062 -8.467 1.00 95.75 221 ASN A O 1
ATOM 1698 N N . GLN A 1 222 ? -6.098 -10.766 -10.338 1.00 96.94 222 GLN A N 1
ATOM 1699 C CA . GLN A 1 222 ? -5.237 -11.574 -11.197 1.00 96.94 222 GLN A CA 1
ATOM 1700 C C . GLN A 1 222 ? -4.502 -10.677 -12.185 1.00 96.94 222 GLN A C 1
ATOM 1702 O O . GLN A 1 222 ? -5.117 -9.823 -12.814 1.00 96.94 222 GLN A O 1
ATOM 1707 N N . VAL A 1 223 ? -3.201 -10.902 -12.347 1.00 96.00 223 VAL A N 1
ATOM 1708 C CA . VAL A 1 223 ? -2.364 -10.163 -13.301 1.00 96.00 223 VAL A CA 1
ATOM 1709 C C . VAL A 1 223 ? -1.534 -11.124 -14.141 1.00 96.00 223 VAL A C 1
ATOM 1711 O O . VAL A 1 223 ? -1.191 -12.222 -13.695 1.00 96.00 223 VAL A O 1
ATOM 1714 N N . ALA A 1 224 ? -1.223 -10.733 -15.374 1.00 94.94 224 ALA A N 1
ATOM 1715 C CA . ALA A 1 224 ? -0.330 -11.509 -16.224 1.00 94.94 224 ALA A CA 1
ATOM 1716 C C . ALA A 1 224 ? 1.103 -11.424 -15.682 1.00 94.94 224 ALA A C 1
ATOM 1718 O O . ALA A 1 224 ? 1.592 -10.339 -15.387 1.00 94.94 224 ALA A O 1
ATOM 1719 N N . ARG A 1 225 ? 1.809 -12.555 -15.596 1.00 93.50 225 ARG A N 1
ATOM 1720 C CA . ARG A 1 225 ? 3.194 -12.613 -15.096 1.00 93.50 225 ARG A CA 1
ATOM 1721 C C . ARG A 1 225 ? 4.150 -11.741 -15.915 1.00 93.50 225 ARG A C 1
ATOM 1723 O O . ARG A 1 225 ? 5.118 -11.220 -15.384 1.00 93.50 225 ARG A O 1
ATOM 1730 N N . VAL A 1 226 ? 3.871 -11.582 -17.205 1.00 93.75 226 VAL A N 1
ATOM 1731 C CA . VAL A 1 226 ? 4.662 -10.750 -18.124 1.00 93.75 226 VAL A CA 1
ATOM 1732 C C . VAL A 1 226 ? 4.419 -9.249 -17.953 1.00 93.75 226 VAL A C 1
ATOM 1734 O O . VAL A 1 226 ? 5.154 -8.471 -18.540 1.00 93.75 226 VAL A O 1
ATOM 1737 N N . ALA A 1 227 ? 3.418 -8.848 -17.165 1.00 93.50 227 ALA A N 1
ATOM 1738 C CA . ALA A 1 227 ? 3.004 -7.459 -16.969 1.00 93.50 227 ALA A CA 1
ATOM 1739 C C . ALA A 1 227 ? 3.379 -6.916 -15.578 1.00 93.50 227 ALA A C 1
ATOM 1741 O O . 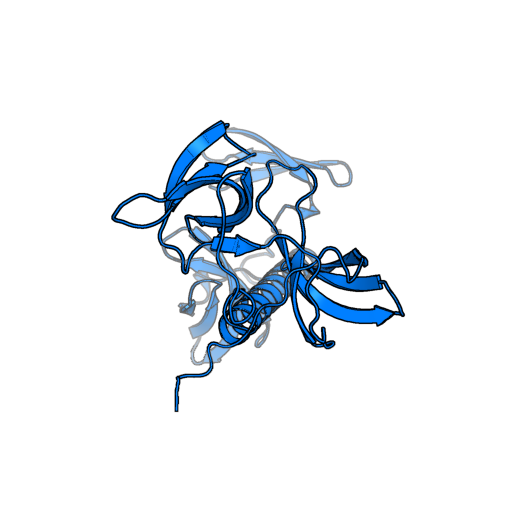ALA A 1 227 ? 2.773 -5.961 -15.096 1.00 93.50 227 ALA A O 1
ATOM 1742 N N . VAL A 1 228 ? 4.341 -7.544 -14.895 1.00 95.12 228 VAL A N 1
ATOM 1743 C CA . VAL A 1 228 ? 4.752 -7.132 -13.548 1.00 95.12 228 VAL A CA 1
ATOM 1744 C C . VAL A 1 228 ? 6.257 -6.924 -13.461 1.00 95.12 228 VAL A C 1
ATOM 1746 O O . VAL A 1 228 ? 7.027 -7.539 -14.203 1.00 95.12 228 VAL A O 1
ATOM 1749 N N . VAL A 1 229 ? 6.673 -6.084 -12.517 1.00 95.69 229 VAL A N 1
ATOM 1750 C CA . VAL A 1 229 ? 8.085 -5.833 -12.210 1.00 95.69 229 VAL A CA 1
ATOM 1751 C C . VAL A 1 229 ? 8.403 -6.335 -10.805 1.00 95.69 229 VAL A C 1
ATOM 1753 O O . VAL A 1 229 ? 7.815 -5.831 -9.847 1.00 95.69 229 VAL A O 1
ATOM 1756 N N . PRO A 1 230 ? 9.309 -7.310 -10.630 1.00 95.25 230 PRO A N 1
ATOM 1757 C CA . PRO A 1 230 ? 9.651 -7.808 -9.305 1.00 95.25 230 PRO A CA 1
ATOM 1758 C C . PRO A 1 230 ? 10.478 -6.802 -8.503 1.00 95.25 230 PRO A C 1
ATOM 1760 O O . PRO A 1 230 ? 11.396 -6.175 -9.031 1.00 95.25 230 PRO A O 1
ATOM 1763 N N . LEU A 1 231 ? 10.188 -6.694 -7.205 1.00 94.62 231 LEU A N 1
ATOM 1764 C CA . LEU A 1 231 ? 11.074 -6.018 -6.258 1.00 94.62 231 LEU A CA 1
ATOM 1765 C C . LEU A 1 231 ? 12.217 -6.960 -5.883 1.00 94.62 231 LEU A C 1
ATOM 1767 O O . LEU A 1 231 ? 12.007 -8.160 -5.681 1.00 94.62 231 LEU A O 1
ATOM 1771 N N . ARG A 1 232 ? 13.428 -6.412 -5.777 1.00 89.94 232 ARG A N 1
ATOM 1772 C CA . ARG A 1 232 ? 14.622 -7.151 -5.373 1.00 89.94 232 ARG A CA 1
ATOM 1773 C C . ARG A 1 232 ? 15.294 -6.436 -4.212 1.00 89.94 232 ARG A C 1
ATOM 1775 O O . ARG A 1 232 ? 15.426 -5.210 -4.199 1.00 89.94 232 ARG A O 1
ATOM 1782 N N . ARG A 1 233 ? 15.767 -7.215 -3.236 1.00 84.00 233 ARG A N 1
ATOM 1783 C CA . ARG A 1 233 ? 16.693 -6.676 -2.242 1.00 84.00 233 ARG A CA 1
ATOM 1784 C C . ARG A 1 233 ? 17.953 -6.272 -2.976 1.00 84.00 233 ARG A C 1
ATOM 1786 O O . ARG A 1 233 ? 18.501 -7.077 -3.728 1.00 84.00 233 ARG A O 1
ATOM 1793 N N . HIS A 1 234 ? 18.423 -5.061 -2.711 1.00 67.94 234 HIS A N 1
ATOM 1794 C CA . HIS A 1 234 ? 19.768 -4.694 -3.101 1.00 67.94 234 HIS A CA 1
ATOM 1795 C C . HIS A 1 234 ? 20.707 -5.665 -2.382 1.00 67.94 234 HIS A C 1
ATOM 1797 O O . HIS A 1 234 ? 20.816 -5.636 -1.155 1.00 67.94 234 HIS A O 1
ATOM 1803 N N . ARG A 1 235 ? 21.316 -6.594 -3.123 1.00 56.59 235 ARG A N 1
ATOM 1804 C CA . ARG A 1 235 ? 22.480 -7.302 -2.599 1.00 56.59 235 ARG A CA 1
ATOM 1805 C C . ARG A 1 235 ? 23.570 -6.232 -2.493 1.00 56.59 235 ARG A C 1
ATOM 1807 O O . ARG A 1 235 ? 23.798 -5.556 -3.501 1.00 56.59 235 ARG A O 1
ATOM 1814 N N . PRO A 1 236 ? 24.169 -5.995 -1.315 1.00 47.50 236 PRO A N 1
ATOM 1815 C CA . PRO A 1 236 ? 25.403 -5.226 -1.274 1.00 47.50 236 PRO A CA 1
ATOM 1816 C C . PRO A 1 236 ? 26.415 -5.937 -2.179 1.00 47.50 236 PRO A C 1
ATOM 1818 O O . PRO A 1 236 ? 26.435 -7.172 -2.222 1.00 47.50 236 PRO A O 1
ATOM 1821 N N . ALA A 1 237 ? 27.171 -5.164 -2.959 1.00 45.19 237 ALA A N 1
ATOM 1822 C CA . ALA A 1 237 ? 28.288 -5.717 -3.712 1.00 45.19 237 ALA A CA 1
ATOM 1823 C C . ALA A 1 237 ? 29.245 -6.415 -2.720 1.00 45.19 237 ALA A C 1
ATOM 1825 O O . ALA A 1 237 ? 29.403 -5.896 -1.610 1.00 45.19 237 ALA A O 1
ATOM 1826 N N . PRO A 1 238 ? 29.776 -7.604 -3.062 1.00 46.03 238 PRO A N 1
ATOM 1827 C CA . PRO A 1 238 ? 30.754 -8.296 -2.228 1.00 46.03 238 PRO A CA 1
ATOM 1828 C C . PRO A 1 238 ? 32.031 -7.473 -2.041 1.00 46.03 238 PRO A C 1
ATOM 1830 O O . PRO A 1 238 ? 32.369 -6.690 -2.960 1.00 46.03 238 PRO A O 1
#

Radius of gyration: 24.77 Å; Cα contacts (8 Å, |Δi|>4): 472; chains: 1; bounding box: 65×46×67 Å

Secondary structure (DSSP, 8-state):
--EEEEEEETTEEEEEETTT--EEEEEGGGS-PBPPTTPPPPSSEEEEEEETTEEEEEEEEEEETTEEEEE-SS-EEEEEGGGEEEBPHHHHHHHHHHHHHHHHHHHHHHHHHHH-EE-PPTT----TT-EEEEEETTEEEEEEEEEEETTEEEEEETTT--EEEE-GGGEEEPSPP-S---TT-EEEE--SSTTSPPEEEEEEEEETTEEEEE-TT--EEEEEGGGEEEEE--PPP-

Solvent-accessible surface area (backbone atoms only — not comparable to full-atom values): 13442 Å² total; per-residue (Å²): 139,58,62,47,82,75,46,76,57,91,56,40,30,35,31,31,32,72,88,77,63,50,77,45,82,44,46,52,91,78,48,79,54,70,50,69,93,81,63,83,73,62,74,64,34,53,32,38,28,57,52,100,90,44,78,41,60,26,36,33,67,42,73,57,94,72,34,32,38,32,40,45,91,91,46,74,50,78,42,49,64,92,41,51,40,44,42,30,76,68,31,35,52,50,44,53,50,51,54,52,50,50,52,48,31,52,53,42,52,55,50,42,62,68,30,42,47,69,68,57,62,89,92,68,73,94,48,66,69,39,61,26,32,38,62,52,98,94,40,36,33,43,28,30,31,64,39,81,51,95,80,29,32,33,30,35,33,64,54,72,76,46,75,44,78,39,49,62,90,42,42,28,68,53,60,67,63,97,67,91,80,54,64,75,39,39,30,36,31,73,38,97,46,75,54,37,55,40,40,67,29,34,30,69,38,77,56,91,66,34,29,38,30,30,40,65,88,64,56,71,50,78,44,53,54,56,56,31,43,61,38,38,58,79,72,75,82,132

pLDDT: mean 89.73, std 9.85, range [45.19, 97.94]

Nearest PDB structures (foldseek):
  7xn7-assembly1_W  TM=2.289E-01  e=7.629E-06  Komagataella phaffii
  7unc-assembly1_Z  TM=2.265E-01  e=1.374E-05  Homo sapiens
  8p4f-assembly1_Z  TM=2.209E-01  e=4.460E-05  Homo sapiens
  8a3y-assembly1_Z  TM=2.095E-01  e=1.999E-05  Homo sapiens
  7ycx-assembly1_j  TM=2.328E-01  e=3.229E-04  Homo sapiens

Sequence (238 aa):
MNARVIAVDGTAVRLQLESDGRTLHAQLGDLYSLADNGAALSVPGVAICRDTGAWYPCRIDSMSGGIYAVEFPHGKQRLARPELLQATGVTAINVRRFFRQRSKRSSFAKGASRAGAPSAPDGWHPRPGDPVLVAKDGYWFAGRVLKRVEDGLRVRLLARSAEYVVPAERIIPVPPYKGDIEPGGYVLVEGGAAADAWKLVRVEERRGAKLRVRDEHGHTNQVARVAVVPLRRHRPAP

Mean predicted aligned error: 8.47 Å